Protein AF-A0A8X6TYV1-F1 (afdb_monomer)

Foldseek 3Di:
DDDPPPPVVVVVVVVVVVPPDPDDDDDDDDDDADCVPCQDWAFPVRHDDDPVCVVVVRTDDHPVVVVVVVVVVVVVCVVDPDDDDDDDDDFDFDDDVVFQTEGEDEQADDDDPCPDDDDDDRDDPLVRCQVVLCCCCPVVVGQEYEYEYEPDDVVLVVNVVRRVSYDYYHYHNHPDDDDD

Radius of gyration: 23.26 Å; Cα contacts (8 Å, |Δi|>4): 203; chains: 1; bounding box: 60×49×77 Å

Solvent-accessible surface area (backbone atoms only — not comparable to full-atom values): 11472 Å² total; per-residue (Å²): 140,80,84,81,77,58,68,68,58,59,52,50,50,53,56,58,58,73,64,68,77,83,78,83,76,86,82,82,87,74,86,88,60,82,62,84,84,46,56,54,50,20,29,96,83,72,43,81,51,46,72,73,38,52,78,67,68,48,50,43,77,17,47,67,56,52,50,51,52,50,51,53,52,50,54,59,43,72,76,44,91,85,77,92,74,83,86,76,92,67,94,58,83,45,83,44,95,87,53,64,36,47,50,74,48,72,53,70,34,76,79,93,74,87,67,88,87,77,95,80,81,70,56,61,41,55,63,47,44,42,55,51,40,49,46,40,39,68,78,70,53,37,85,46,29,32,39,45,43,61,66,15,62,72,53,43,49,49,38,62,71,75,24,84,65,48,77,43,75,45,63,27,75,61,79,77,86,83,87,132

Mean predicted aligned error: 13.39 Å

pLDDT: mean 70.74, std 19.82, range [27.23, 96.5]

InterPro domains:
  IPR006146 5'-Nucleotidase, conserved site [PS00785] (27-39)
  IPR006179 5'-Nucleotidase/apyrase [PR01607] (25-43)
  IPR006179 5'-Nucleotidase/apyrase [PR01607] (159-180)
  IPR006179 5'-Nucleotidase/apyrase [PTHR11575] (114-180)
  IPR029052 Metallo-dependent phosphatase-like [G3DSA:3.60.21.10] (107-180)
  IPR029052 Metallo-dependent phosphatase-like [SSF56300] (25-68)
  IPR029052 Metallo-dependent phosphatase-like [SSF56300] (109-180)

Organism: Nephila pilipes (NCBI:txid299642)

Nearest PDB structures (foldseek):
  4naf-assembly1_A  TM=4.902E-01  e=2.067E-01  Geobacillus kaustophilus HTA426
  6b4c-assembly5_E  TM=6.369E-01  e=6.673E-01  Trichoderma virens Gv29-8
  3vk5-assembly1_A  TM=4.460E-01  e=1.593E-01  Streptomyces viridosporus ATCC 14672
  3j9k-assembly1_A  TM=3.674E-01  e=7.293E-02  Drosophila melanogaster
  8y6q-assembly1_K  TM=3.842E-01  e=2.795E+00  Drosophila melanogaster

Secondary structure (DSSP, 8-state):
------HHHHHHHHHHHTTS---------------TT--S-B-TTSPBP-HHHHHTT--B--HHHHHHHHHHHHHHHHTSSS-----SS------BTTB----EE----------SS---PPPPHHHHHHHHHHHIIIII--S--EEE--S-HHHHHHHHHH-TT-SEEE--SS------

Sequence (180 aa):
MGAIFNSGIVLFIILTIGVILTNSFNLTLLHTNDVHSHFIEFNAHGGRCVDKLKEQKQCFGGFARQVSKYLSFVIDIFIFEDVRIVIPIRLLRWELPPIKYIEALKCTGSMVWKRGEGDLEFEDEVECIKREARRLATEEGLTKIMAVGHSGYAVDQSIAEEVPEIDIVVGGHTNTFLYT

Structure (mmCIF, N/CA/C/O backbone):
data_AF-A0A8X6TYV1-F1
#
_entry.id   AF-A0A8X6TYV1-F1
#
loop_
_atom_site.group_PDB
_atom_site.id
_atom_site.type_symbol
_atom_site.label_atom_id
_atom_site.label_alt_id
_atom_site.label_comp_id
_atom_site.label_asym_id
_atom_site.label_entity_id
_atom_site.label_seq_id
_atom_site.pdbx_PDB_ins_code
_atom_site.Cartn_x
_atom_site.Cartn_y
_atom_site.Cartn_z
_atom_site.occupancy
_atom_site.B_iso_or_equiv
_atom_site.auth_seq_id
_atom_site.auth_comp_id
_atom_site.auth_asym_id
_atom_site.auth_atom_id
_atom_site.pdbx_PDB_model_num
ATOM 1 N N . MET A 1 1 ? -39.893 22.113 46.693 1.00 41.88 1 MET A N 1
ATOM 2 C CA . MET A 1 1 ? -39.306 22.578 45.417 1.00 41.88 1 MET A CA 1
ATOM 3 C C . MET A 1 1 ? -38.632 21.389 44.752 1.00 41.88 1 MET A C 1
ATOM 5 O O . MET A 1 1 ? -37.502 21.079 45.092 1.00 41.88 1 MET A O 1
ATOM 9 N N . GLY A 1 2 ? -39.362 20.650 43.912 1.00 42.03 2 GLY A N 1
ATOM 10 C CA . GLY A 1 2 ? -38.817 19.523 43.149 1.00 42.03 2 GLY A CA 1
ATOM 11 C C . GLY A 1 2 ? -38.464 19.994 41.744 1.00 42.03 2 GLY A C 1
ATOM 12 O O . GLY A 1 2 ? -39.332 20.516 41.048 1.00 42.03 2 GLY A O 1
ATOM 13 N N . ALA A 1 3 ? -37.197 19.869 41.354 1.00 49.16 3 ALA A N 1
ATOM 14 C CA . ALA A 1 3 ? -36.755 20.165 40.000 1.00 49.16 3 ALA A CA 1
ATOM 15 C C . ALA A 1 3 ? -37.312 19.097 39.048 1.00 49.16 3 ALA A C 1
ATOM 17 O O . ALA A 1 3 ? -36.995 17.915 39.173 1.00 49.16 3 ALA A O 1
ATOM 18 N N . ILE A 1 4 ? -38.161 19.513 38.110 1.00 53.44 4 ILE A N 1
ATOM 19 C CA . ILE A 1 4 ? -38.631 18.672 37.010 1.00 53.44 4 ILE A CA 1
ATOM 20 C C . ILE A 1 4 ? -37.452 18.536 36.040 1.00 53.44 4 ILE A C 1
ATOM 22 O O . ILE A 1 4 ? -37.219 19.407 35.203 1.00 53.44 4 ILE A O 1
ATOM 26 N N . PHE A 1 5 ? -36.659 17.476 36.194 1.00 52.12 5 PHE A N 1
ATOM 27 C CA . PHE A 1 5 ? -35.628 17.112 35.223 1.00 52.12 5 PHE A CA 1
ATOM 28 C C . PHE A 1 5 ? -36.326 16.600 33.961 1.00 52.12 5 PHE A C 1
ATOM 30 O O . PHE A 1 5 ? -36.835 15.482 33.918 1.00 52.12 5 PHE A O 1
ATOM 37 N N . ASN A 1 6 ? -36.415 17.461 32.950 1.00 54.62 6 ASN A N 1
ATOM 38 C CA . ASN A 1 6 ? -37.072 17.151 31.690 1.00 54.62 6 ASN A CA 1
ATOM 39 C C . ASN A 1 6 ? -36.189 16.164 30.905 1.00 54.62 6 ASN A C 1
ATOM 41 O O . ASN A 1 6 ? -35.125 16.533 30.405 1.00 54.62 6 ASN A O 1
ATOM 45 N N . SER A 1 7 ? -36.609 14.901 30.834 1.00 59.75 7 SER A N 1
ATOM 46 C CA . SER A 1 7 ? -35.873 13.780 30.226 1.00 59.75 7 SER A CA 1
ATOM 47 C C . SER A 1 7 ? -35.454 14.034 28.771 1.00 59.75 7 SER A C 1
ATOM 49 O O . SER A 1 7 ? -34.429 13.518 28.329 1.00 59.75 7 SER A O 1
ATOM 51 N N . GLY A 1 8 ? -36.175 14.900 28.052 1.00 58.69 8 GLY A N 1
ATOM 52 C CA . GLY A 1 8 ? -35.811 15.336 26.701 1.00 58.69 8 GLY A CA 1
ATOM 53 C C . GLY A 1 8 ? -34.552 16.211 26.631 1.00 58.69 8 GLY A C 1
ATOM 54 O O . GLY A 1 8 ? -33.812 16.120 25.658 1.00 58.69 8 GLY A O 1
ATOM 55 N N . ILE A 1 9 ? -34.256 17.010 27.663 1.00 60.56 9 ILE A N 1
ATOM 56 C CA . ILE A 1 9 ? -33.074 17.893 27.688 1.00 60.56 9 ILE A CA 1
ATOM 57 C C . ILE A 1 9 ? -31.800 17.072 27.917 1.00 60.56 9 ILE A C 1
ATOM 59 O O . ILE A 1 9 ? -30.782 17.319 27.278 1.00 60.56 9 ILE A O 1
ATOM 63 N N . VAL A 1 10 ? -31.871 16.049 28.774 1.00 60.59 10 VAL A N 1
ATOM 64 C CA . VAL A 1 10 ? -30.747 15.133 29.028 1.00 60.59 10 VAL A CA 1
ATOM 65 C C . VAL A 1 10 ? -30.405 14.334 27.767 1.00 60.59 10 VAL A C 1
ATOM 67 O O . VAL A 1 10 ? -29.235 14.232 27.412 1.00 60.59 10 VAL A O 1
ATOM 70 N N . LEU A 1 11 ? -31.413 13.840 27.040 1.00 58.84 11 LEU A N 1
ATOM 71 C CA . LEU A 1 11 ? -31.207 13.104 25.789 1.00 58.84 11 LEU A CA 1
ATOM 72 C C . LEU A 1 11 ? -30.616 13.991 24.679 1.00 58.84 11 LEU A C 1
ATOM 74 O O . LEU A 1 11 ? -29.741 13.546 23.941 1.00 58.84 11 LEU A O 1
ATOM 78 N N . PHE A 1 12 ? -31.043 15.256 24.596 1.00 58.00 12 PHE A N 1
ATOM 79 C CA . PHE A 1 12 ? -30.520 16.217 23.621 1.00 58.00 12 PHE A CA 1
ATOM 80 C C . PHE A 1 12 ? -29.061 16.599 23.910 1.00 58.00 12 PHE A C 1
ATOM 82 O O . PHE A 1 12 ? -28.269 16.711 22.982 1.00 58.00 12 PHE A O 1
ATOM 89 N N . ILE A 1 13 ? -28.688 16.736 25.188 1.00 58.69 13 ILE A N 1
ATOM 90 C CA . ILE A 1 13 ? -27.302 16.994 25.611 1.00 58.69 13 ILE A CA 1
ATOM 91 C C . ILE A 1 13 ? -26.400 15.775 25.348 1.00 58.69 13 ILE A C 1
ATOM 93 O O . ILE A 1 13 ? -25.265 15.940 24.915 1.00 58.69 13 ILE A O 1
ATOM 97 N N . ILE A 1 14 ? -26.894 14.547 25.543 1.00 58.84 14 ILE A N 1
ATOM 98 C CA . ILE A 1 14 ? -26.140 13.323 25.212 1.00 58.84 14 ILE A CA 1
ATOM 99 C C . ILE A 1 14 ? -25.909 13.216 23.696 1.00 58.84 14 ILE A C 1
ATOM 101 O O . ILE A 1 14 ? -24.806 12.874 23.271 1.00 58.84 14 ILE A O 1
ATOM 105 N N . LEU A 1 15 ? -26.909 13.564 22.878 1.00 57.09 15 LEU A N 1
ATOM 106 C CA . LEU A 1 15 ? -26.769 13.582 21.419 1.00 57.09 15 LEU A CA 1
ATOM 107 C C . LEU A 1 15 ? -25.815 14.678 20.926 1.00 57.09 15 LEU A C 1
ATOM 109 O O . LEU A 1 15 ? -25.075 14.435 19.982 1.00 57.09 15 LEU A O 1
ATOM 113 N N . THR A 1 16 ? -25.792 15.862 21.545 1.00 55.69 16 THR A N 1
ATOM 114 C CA . THR A 1 16 ? -24.885 16.946 21.129 1.00 55.69 16 THR A CA 1
ATOM 115 C C . THR A 1 16 ? -23.453 16.760 21.633 1.00 55.69 16 THR A C 1
ATOM 117 O O . THR A 1 16 ? -22.521 17.120 20.919 1.00 55.69 16 THR A O 1
ATOM 120 N N . ILE A 1 17 ? -23.246 16.139 22.802 1.00 56.22 17 ILE A N 1
ATOM 121 C CA . ILE A 1 17 ? -21.908 15.746 23.283 1.00 56.22 17 ILE A CA 1
ATOM 122 C C . ILE A 1 17 ? -21.348 14.582 22.448 1.00 56.22 17 ILE A C 1
ATOM 124 O O . ILE A 1 17 ? -20.159 14.579 22.141 1.00 56.22 17 ILE A O 1
ATOM 128 N N . GLY A 1 18 ? -22.192 13.642 22.002 1.00 50.44 18 GLY A N 1
ATOM 129 C CA . GLY A 1 18 ? -21.791 12.540 21.114 1.00 50.44 18 GLY A CA 1
ATOM 130 C C . GLY A 1 18 ? -21.381 12.962 19.694 1.00 50.44 18 GLY A C 1
ATOM 131 O O . GLY A 1 18 ? -20.847 12.144 18.952 1.00 50.44 18 GLY A O 1
ATOM 132 N N . VAL A 1 19 ? -21.610 14.226 19.317 1.00 49.69 19 VAL A N 1
ATOM 133 C CA . VAL A 1 19 ? -21.266 14.792 17.998 1.00 49.69 19 VAL A CA 1
ATOM 134 C C . VAL A 1 19 ? -19.882 15.466 17.989 1.00 49.69 19 VAL A C 1
ATOM 136 O O . VAL A 1 19 ? -19.383 15.835 16.927 1.00 49.69 19 VAL A O 1
ATOM 139 N N . ILE A 1 20 ? -19.201 15.603 19.132 1.00 54.81 20 ILE A N 1
ATOM 140 C CA . ILE A 1 20 ? -17.897 16.278 19.189 1.00 54.81 20 ILE A CA 1
ATOM 141 C C . ILE A 1 20 ? -16.748 15.253 19.127 1.00 54.81 20 ILE A C 1
ATOM 143 O O . ILE A 1 20 ? -16.608 14.424 20.021 1.00 54.81 20 ILE A O 1
ATOM 147 N N . LEU A 1 21 ? -15.903 15.412 18.091 1.00 54.38 21 LEU A N 1
ATOM 148 C CA . LEU A 1 21 ? -14.607 14.764 17.783 1.00 54.38 21 LEU A CA 1
ATOM 149 C C . LEU A 1 21 ? -14.605 13.606 16.762 1.00 54.38 21 LEU A C 1
ATOM 151 O O . LEU A 1 21 ? -13.814 12.672 16.884 1.00 54.38 21 LEU A O 1
ATOM 155 N N . THR A 1 22 ? -15.356 13.700 15.658 1.00 55.59 22 THR A N 1
ATOM 156 C CA . THR A 1 22 ? -14.844 13.096 14.411 1.00 55.59 22 THR A CA 1
ATOM 157 C C . THR A 1 22 ? -13.703 13.967 13.912 1.00 55.59 22 THR A C 1
ATOM 159 O O . THR A 1 22 ? -13.913 14.995 13.269 1.00 55.59 22 THR A O 1
ATOM 162 N N . ASN A 1 23 ? -12.483 13.592 14.257 1.00 62.78 23 ASN A N 1
ATOM 163 C CA . ASN A 1 23 ? -11.324 14.308 13.776 1.00 62.78 23 ASN A CA 1
ATOM 164 C C . ASN A 1 23 ? -10.988 13.855 12.362 1.00 62.78 23 ASN A C 1
ATOM 166 O O . ASN A 1 23 ? -10.400 12.795 12.148 1.00 62.78 23 ASN A O 1
ATOM 170 N N . SER A 1 24 ? -11.413 14.657 11.395 1.00 66.06 24 SER A N 1
ATOM 171 C CA . SER A 1 24 ? -11.008 14.501 10.008 1.00 66.06 24 SER A CA 1
ATOM 172 C C . SER A 1 24 ? -9.551 14.918 9.860 1.00 66.06 24 SER A C 1
ATOM 174 O O . SER A 1 24 ? -9.172 16.009 10.285 1.00 66.06 24 SER A O 1
ATOM 176 N N . PHE A 1 25 ? -8.756 14.079 9.214 1.00 69.81 25 PHE A N 1
ATOM 177 C CA . PHE A 1 25 ? -7.418 14.428 8.767 1.00 69.81 25 PHE A CA 1
ATOM 178 C C . PHE A 1 25 ? -7.297 14.108 7.283 1.00 69.81 25 PHE A C 1
ATOM 180 O O . PHE A 1 25 ? -7.941 13.182 6.788 1.00 69.81 25 PHE A O 1
ATOM 187 N N . ASN A 1 26 ? -6.467 14.872 6.583 1.00 73.19 26 ASN A N 1
ATOM 188 C CA . ASN A 1 26 ? -6.117 14.569 5.206 1.00 73.19 26 ASN A CA 1
ATOM 189 C C . ASN A 1 26 ? -4.844 13.730 5.215 1.00 73.19 26 ASN A C 1
ATOM 191 O O . ASN A 1 26 ? -3.798 14.178 5.679 1.00 73.19 26 ASN A O 1
ATOM 195 N N . LEU A 1 27 ? -4.940 12.506 4.704 1.00 75.00 27 LEU A N 1
ATOM 196 C CA . LEU A 1 27 ? -3.782 11.666 4.443 1.00 75.00 27 LEU A CA 1
ATOM 197 C C . LEU A 1 27 ? -3.476 11.718 2.957 1.00 75.00 27 LEU A C 1
ATOM 199 O O . LEU A 1 27 ? -4.330 11.370 2.145 1.00 75.00 27 LEU A O 1
ATOM 203 N N . THR A 1 28 ? -2.241 12.071 2.611 1.00 76.69 28 THR A N 1
ATOM 204 C CA . THR A 1 28 ? -1.756 11.830 1.255 1.00 76.69 28 THR A CA 1
ATOM 205 C C . THR A 1 28 ? -0.685 10.756 1.278 1.00 76.69 28 THR A C 1
ATOM 207 O O . THR A 1 28 ? 0.373 10.927 1.880 1.00 76.69 28 THR A O 1
ATOM 210 N N . LEU A 1 29 ? -0.986 9.629 0.636 1.00 76.62 29 LEU A N 1
ATOM 211 C CA . LEU A 1 29 ? -0.105 8.474 0.555 1.00 76.62 29 LEU A CA 1
ATOM 212 C C . LEU A 1 29 ? 0.596 8.448 -0.802 1.00 76.62 29 LEU A C 1
ATOM 214 O O . LEU A 1 29 ? -0.048 8.441 -1.850 1.00 76.62 29 LEU A O 1
ATOM 218 N N . LEU A 1 30 ? 1.924 8.373 -0.768 1.00 81.62 30 LEU A N 1
ATOM 219 C CA . LEU A 1 30 ? 2.758 8.170 -1.941 1.00 81.62 30 LEU A CA 1
ATOM 220 C C . LEU A 1 30 ? 3.567 6.889 -1.750 1.00 81.62 30 LEU A C 1
ATOM 222 O O . LEU A 1 30 ? 4.440 6.817 -0.88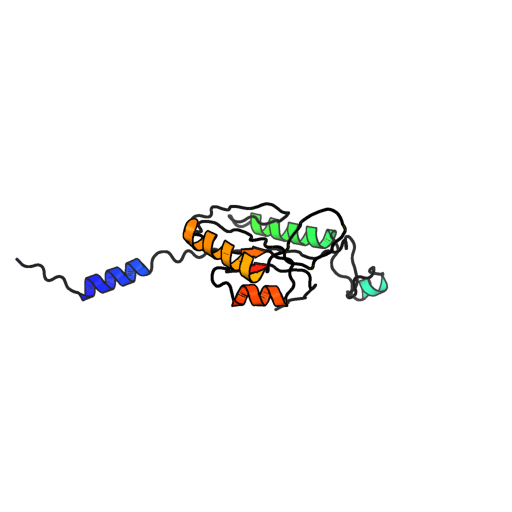7 1.00 81.62 30 LEU A O 1
ATOM 226 N N . HIS A 1 31 ? 3.263 5.881 -2.563 1.00 81.88 31 HIS A N 1
ATOM 227 C CA . HIS A 1 31 ? 3.879 4.559 -2.499 1.00 81.88 31 HIS A CA 1
ATOM 228 C C . HIS A 1 31 ? 4.490 4.178 -3.844 1.00 81.88 31 HIS A C 1
ATOM 230 O O . HIS A 1 31 ? 3.956 4.506 -4.904 1.00 81.88 31 HIS A O 1
ATOM 236 N N . THR A 1 32 ? 5.613 3.469 -3.790 1.00 82.75 32 THR A N 1
ATOM 237 C CA . THR A 1 32 ? 6.197 2.771 -4.933 1.00 82.75 32 THR A CA 1
ATOM 238 C C . THR A 1 32 ? 6.590 1.380 -4.497 1.00 82.75 32 THR A C 1
ATOM 240 O O . THR A 1 32 ? 7.042 1.158 -3.375 1.00 82.75 32 THR A O 1
ATOM 243 N N . ASN A 1 33 ? 6.418 0.440 -5.404 1.00 76.75 33 ASN A N 1
ATOM 244 C CA . ASN A 1 33 ? 6.636 -0.963 -5.157 1.00 76.75 33 ASN A CA 1
ATOM 245 C C . ASN A 1 33 ? 7.283 -1.584 -6.395 1.00 76.75 33 ASN A C 1
ATOM 247 O O . ASN A 1 33 ? 7.102 -1.081 -7.502 1.00 76.75 33 ASN A O 1
ATOM 251 N N . ASP A 1 34 ? 8.036 -2.666 -6.187 1.00 78.12 34 ASP A N 1
ATOM 252 C CA . ASP A 1 34 ? 8.521 -3.524 -7.265 1.00 78.12 34 ASP A CA 1
ATOM 253 C C . ASP A 1 34 ? 9.226 -2.770 -8.406 1.00 78.12 34 ASP A C 1
ATOM 255 O O . ASP A 1 34 ? 9.020 -3.029 -9.589 1.00 78.12 34 ASP A O 1
ATOM 259 N N . VAL A 1 35 ? 10.147 -1.861 -8.075 1.00 77.06 35 VAL A N 1
ATOM 260 C CA . VAL A 1 35 ? 10.917 -1.155 -9.116 1.00 77.06 35 VAL A CA 1
ATOM 261 C C . VAL A 1 35 ? 11.825 -2.114 -9.908 1.00 77.06 35 VAL A C 1
ATOM 263 O O . VAL A 1 35 ? 12.229 -1.777 -11.014 1.00 77.06 35 VAL A O 1
ATOM 266 N N . HIS A 1 36 ? 12.149 -3.303 -9.375 1.00 83.12 36 HIS A N 1
ATOM 267 C CA . HIS A 1 36 ? 12.896 -4.381 -10.063 1.00 83.12 36 HIS A CA 1
ATOM 268 C C . HIS A 1 36 ? 14.189 -3.884 -10.737 1.00 83.12 36 HIS A C 1
ATOM 270 O O . HIS A 1 36 ? 14.580 -4.326 -11.812 1.00 83.12 36 HIS A O 1
ATOM 276 N N . SER A 1 37 ? 14.878 -2.933 -10.099 1.00 83.31 37 SER A N 1
ATOM 277 C CA . SER A 1 37 ? 16.086 -2.280 -10.633 1.00 83.31 37 SER A CA 1
ATOM 278 C C . SER A 1 37 ? 15.887 -1.529 -11.960 1.00 83.31 37 SER A C 1
ATOM 280 O O . SER A 1 37 ? 16.853 -1.245 -12.672 1.00 83.31 37 SER A O 1
ATOM 282 N N . HIS A 1 38 ? 14.658 -1.145 -12.305 1.00 83.25 38 HIS A N 1
ATOM 283 C CA . HIS A 1 38 ? 14.366 -0.288 -13.452 1.00 83.25 38 HIS A CA 1
ATOM 284 C C . HIS A 1 38 ? 14.739 1.174 -13.158 1.00 83.25 38 HIS A C 1
ATOM 286 O O . HIS A 1 38 ? 13.896 2.051 -12.956 1.00 83.25 38 HIS A O 1
ATOM 292 N N . PHE A 1 39 ? 16.046 1.441 -13.141 1.00 86.06 39 PHE A N 1
ATOM 293 C CA . PHE A 1 39 ? 16.599 2.784 -12.955 1.00 86.06 39 PHE A CA 1
ATOM 294 C C . PHE A 1 39 ? 16.353 3.687 -14.167 1.00 86.06 39 PHE A C 1
ATOM 296 O O . PHE A 1 39 ? 16.146 4.891 -14.012 1.00 86.06 39 PHE A O 1
ATOM 303 N N . ILE A 1 40 ? 16.353 3.106 -15.366 1.00 89.69 40 ILE A N 1
ATOM 304 C CA . ILE A 1 40 ? 16.094 3.795 -16.633 1.00 89.69 40 ILE A CA 1
ATOM 305 C C . ILE A 1 40 ? 14.673 3.529 -17.125 1.00 89.69 40 ILE A C 1
ATOM 307 O O . ILE A 1 40 ? 13.951 2.693 -16.590 1.00 89.69 40 ILE A O 1
ATOM 311 N N . GLU A 1 41 ? 14.274 4.258 -18.159 1.00 90.56 41 GLU A N 1
ATOM 312 C CA . GLU A 1 41 ? 12.986 4.066 -18.806 1.00 90.56 41 GLU A CA 1
ATOM 313 C C . GLU A 1 41 ? 12.839 2.690 -19.472 1.00 90.56 41 GLU A C 1
ATOM 315 O O . GLU A 1 41 ? 13.763 2.183 -20.114 1.00 90.56 41 GLU A O 1
ATOM 320 N N . PHE A 1 42 ? 11.652 2.100 -19.332 1.00 91.19 42 PHE A N 1
ATOM 321 C CA . PHE A 1 42 ? 11.339 0.752 -19.807 1.00 91.19 42 PHE A CA 1
ATOM 322 C C . PHE A 1 42 ? 10.000 0.714 -20.549 1.00 91.19 42 PHE A C 1
ATOM 324 O O . PHE A 1 42 ? 9.179 1.621 -20.422 1.00 91.19 42 PHE A O 1
ATOM 331 N N . ASN A 1 43 ? 9.795 -0.311 -21.370 1.00 91.00 43 ASN A N 1
ATOM 332 C CA . ASN A 1 43 ? 8.546 -0.525 -22.104 1.00 91.00 43 ASN A CA 1
ATOM 333 C C . ASN A 1 43 ? 7.513 -1.296 -21.258 1.00 91.00 43 ASN A C 1
ATOM 335 O O . ASN A 1 43 ? 7.824 -1.755 -20.165 1.00 91.00 43 ASN A O 1
ATOM 339 N N . ALA A 1 44 ? 6.293 -1.493 -21.768 1.00 88.38 44 ALA A N 1
ATOM 340 C CA . ALA A 1 44 ? 5.212 -2.176 -21.037 1.00 88.38 44 ALA A CA 1
ATOM 341 C C . ALA A 1 44 ? 5.539 -3.614 -20.561 1.00 88.38 44 ALA A C 1
ATOM 343 O O . ALA A 1 44 ? 4.854 -4.135 -19.691 1.00 88.38 44 ALA A O 1
ATOM 344 N N . HIS A 1 45 ? 6.586 -4.242 -21.103 1.00 88.31 45 HIS A N 1
ATOM 345 C CA . HIS A 1 45 ? 7.019 -5.602 -20.767 1.00 88.31 45 HIS A CA 1
ATOM 346 C C . HIS A 1 45 ? 8.299 -5.625 -19.909 1.00 88.31 45 HIS A C 1
ATOM 348 O O . HIS A 1 45 ? 8.941 -6.664 -19.791 1.00 88.31 45 HIS A O 1
ATOM 354 N N . GLY A 1 46 ? 8.731 -4.478 -19.368 1.00 85.81 46 GLY A N 1
ATOM 355 C CA . GLY A 1 46 ? 9.962 -4.367 -18.573 1.00 85.81 46 GLY A CA 1
ATOM 356 C C . GLY A 1 46 ? 11.259 -4.377 -19.390 1.00 85.81 46 GLY A C 1
ATOM 357 O O . GLY A 1 46 ? 12.352 -4.343 -18.835 1.00 85.81 46 GLY A O 1
ATOM 358 N N . GLY A 1 47 ? 11.168 -4.387 -20.721 1.00 88.94 47 GLY A N 1
ATOM 359 C CA . GLY A 1 47 ? 12.334 -4.290 -21.593 1.00 88.94 47 GLY A CA 1
ATOM 360 C C . GLY A 1 47 ? 12.886 -2.867 -21.672 1.00 88.94 47 GLY A C 1
ATOM 361 O O . GLY A 1 47 ? 12.194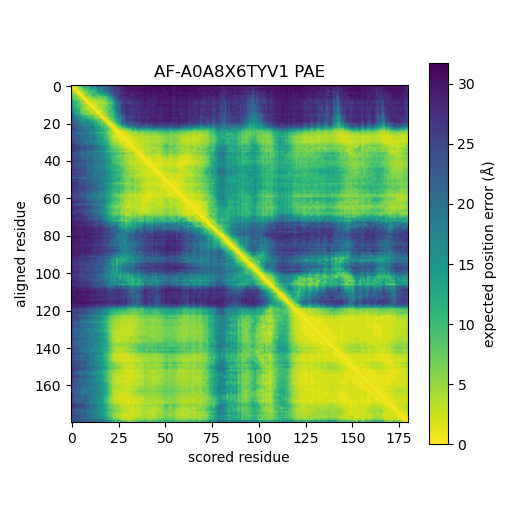 -1.889 -21.385 1.00 88.94 47 GLY A O 1
ATOM 362 N N . ARG A 1 48 ? 14.133 -2.737 -22.139 1.00 90.00 48 ARG A N 1
ATOM 363 C CA . ARG A 1 48 ? 14.765 -1.433 -22.386 1.00 90.00 48 ARG A CA 1
ATOM 364 C C . ARG A 1 48 ? 13.909 -0.588 -23.339 1.00 90.00 48 ARG A C 1
ATOM 366 O O . ARG A 1 48 ? 13.482 -1.066 -24.390 1.00 90.00 48 ARG A O 1
ATOM 373 N N . CYS A 1 49 ? 13.698 0.678 -22.994 1.00 91.75 49 CYS A N 1
ATOM 374 C CA . CYS A 1 49 ? 13.120 1.655 -23.910 1.00 91.75 49 CYS A CA 1
ATOM 375 C C . CYS A 1 49 ? 14.103 1.995 -25.046 1.00 91.75 49 CYS A C 1
ATOM 377 O O . CYS A 1 49 ? 15.285 2.238 -24.802 1.00 91.75 49 CYS A O 1
ATOM 379 N N . VAL A 1 50 ? 13.604 2.031 -26.282 1.00 93.00 50 VAL A N 1
ATOM 380 C CA . VAL A 1 50 ? 14.351 2.424 -27.491 1.00 93.00 50 VAL A CA 1
ATOM 381 C C . VAL A 1 50 ? 13.703 3.654 -28.126 1.00 93.00 50 VAL A C 1
ATOM 383 O O . VAL A 1 50 ? 12.519 3.901 -27.899 1.00 93.00 50 VAL A O 1
ATOM 386 N N . ASP A 1 51 ? 14.439 4.393 -28.959 1.00 94.19 51 ASP A N 1
ATOM 387 C CA . ASP A 1 51 ? 13.996 5.686 -29.515 1.00 94.19 51 ASP A CA 1
ATOM 388 C C . ASP A 1 51 ? 12.630 5.616 -30.210 1.00 94.19 51 ASP A C 1
ATOM 390 O O . ASP A 1 51 ? 11.760 6.447 -29.962 1.00 94.19 51 ASP A O 1
ATOM 394 N N . LYS A 1 52 ? 12.374 4.546 -30.969 1.00 94.19 52 LYS A N 1
ATOM 395 C CA . LYS A 1 52 ? 11.067 4.310 -31.602 1.00 94.19 52 LYS A CA 1
ATOM 396 C C . LYS A 1 52 ? 9.914 4.260 -30.589 1.00 94.19 52 LYS A C 1
ATOM 398 O O . LYS A 1 52 ? 8.846 4.808 -30.834 1.00 94.19 52 LYS A O 1
ATOM 403 N N . LEU A 1 53 ? 10.117 3.602 -29.445 1.00 91.56 53 LEU A N 1
ATOM 404 C CA . LEU A 1 53 ? 9.106 3.526 -28.383 1.00 91.56 53 LEU A CA 1
ATOM 405 C C . LEU A 1 53 ? 8.959 4.868 -27.662 1.00 91.56 53 LEU A C 1
ATOM 407 O O . LEU A 1 53 ? 7.865 5.215 -27.217 1.00 91.56 53 LEU A O 1
ATOM 411 N N . LYS A 1 54 ? 10.044 5.640 -27.578 1.00 90.12 54 LYS A N 1
ATOM 412 C CA . LYS A 1 54 ? 10.046 6.983 -27.001 1.00 90.12 54 LYS A CA 1
ATOM 413 C C . LYS A 1 54 ? 9.204 7.949 -27.829 1.00 90.12 54 LYS A C 1
ATOM 415 O O . LYS A 1 54 ? 8.355 8.640 -27.271 1.00 90.12 54 LYS A O 1
ATOM 420 N N . GLU A 1 55 ? 9.363 7.928 -29.151 1.00 93.94 55 GLU A N 1
ATOM 421 C CA . GLU A 1 55 ? 8.530 8.689 -30.094 1.00 93.94 55 GLU A CA 1
ATOM 422 C C . GLU A 1 55 ? 7.049 8.298 -29.994 1.00 93.94 55 GLU A C 1
ATOM 424 O O . GLU A 1 55 ? 6.163 9.149 -30.063 1.00 93.94 55 GLU A O 1
ATOM 429 N N . GLN A 1 56 ? 6.776 7.016 -29.747 1.00 94.62 56 GLN A N 1
ATOM 430 C CA . GLN A 1 56 ? 5.425 6.476 -29.582 1.00 94.62 56 GLN A CA 1
ATOM 431 C C . GLN A 1 56 ? 4.841 6.669 -28.172 1.00 94.62 56 GLN A C 1
ATOM 433 O O . GLN A 1 56 ? 3.722 6.230 -27.918 1.00 94.62 56 GLN A O 1
ATOM 438 N N . LYS A 1 57 ? 5.564 7.324 -27.250 1.00 92.00 57 LYS A N 1
ATOM 439 C CA . LYS A 1 57 ? 5.171 7.499 -25.837 1.00 92.00 57 LYS A CA 1
ATOM 440 C C . LYS A 1 57 ? 4.894 6.174 -25.106 1.00 92.00 57 LYS A C 1
ATOM 442 O O . LYS A 1 57 ? 4.056 6.113 -24.213 1.00 92.00 57 LYS A O 1
ATOM 447 N N . GLN A 1 58 ? 5.622 5.120 -25.464 1.00 93.50 58 GLN A N 1
ATOM 448 C CA . GLN A 1 58 ? 5.506 3.773 -24.890 1.00 93.50 58 GLN A CA 1
ATOM 449 C C . GLN A 1 58 ? 6.633 3.442 -23.899 1.00 93.50 58 GLN A C 1
ATOM 451 O O . GLN A 1 58 ? 6.916 2.272 -23.635 1.00 93.50 58 GLN A O 1
ATOM 456 N N . CYS A 1 59 ? 7.295 4.469 -23.369 1.00 92.19 59 CYS A N 1
ATOM 457 C CA . CYS A 1 59 ? 8.331 4.331 -22.356 1.00 92.19 59 CYS A CA 1
ATOM 458 C C . CYS A 1 59 ? 7.863 4.910 -21.025 1.00 92.19 59 CYS A C 1
ATOM 460 O O . CYS A 1 59 ? 7.408 6.051 -20.948 1.00 92.19 59 CYS A O 1
ATOM 462 N N . PHE A 1 60 ? 8.013 4.117 -19.972 1.00 90.88 60 PHE A N 1
ATOM 463 C CA . PHE A 1 60 ? 7.441 4.347 -18.654 1.00 90.88 60 PHE A CA 1
ATOM 464 C C . PHE A 1 60 ? 8.521 4.287 -17.570 1.00 90.88 60 PHE A C 1
ATOM 466 O O . PHE A 1 60 ? 9.669 3.902 -17.815 1.00 90.88 60 PHE A O 1
ATO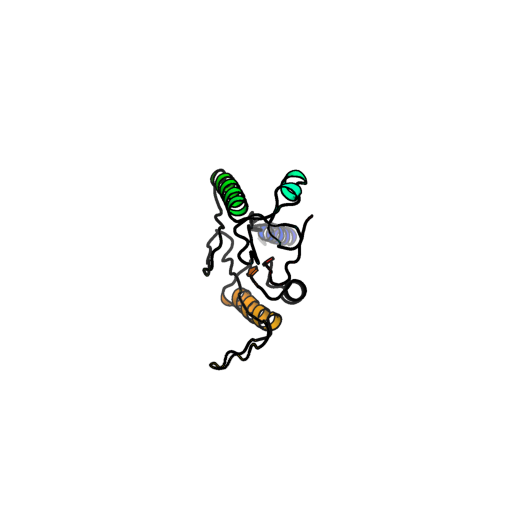M 473 N N . GLY A 1 61 ? 8.172 4.735 -16.363 1.00 88.88 61 GLY A N 1
ATOM 474 C CA . GLY A 1 61 ? 8.996 4.564 -15.161 1.00 88.88 61 GLY A CA 1
ATOM 475 C C . GLY A 1 61 ? 10.373 5.229 -15.224 1.00 88.88 61 GLY A C 1
ATOM 476 O O . GLY A 1 61 ? 10.504 6.302 -15.796 1.00 88.88 61 GLY A O 1
ATOM 477 N N . GLY A 1 62 ? 11.399 4.622 -14.634 1.00 88.00 62 GLY A N 1
ATOM 478 C CA . GLY A 1 62 ? 12.730 5.216 -14.495 1.00 88.00 62 GLY A CA 1
ATOM 479 C C . GLY A 1 62 ? 12.859 6.107 -13.256 1.00 88.00 62 GLY A C 1
ATOM 480 O O . GLY A 1 62 ? 11.995 6.936 -12.958 1.00 88.00 62 GLY A O 1
ATOM 481 N N . PHE A 1 63 ? 13.969 5.941 -12.541 1.00 85.62 63 PHE A N 1
ATOM 482 C CA . PHE A 1 63 ? 14.217 6.553 -11.237 1.00 85.62 63 PHE A CA 1
ATOM 483 C C . PHE A 1 63 ? 14.169 8.082 -11.291 1.00 85.62 63 PHE A C 1
ATOM 485 O O . PHE A 1 63 ? 13.557 8.707 -10.432 1.00 85.62 63 PHE A O 1
ATOM 492 N N . ALA A 1 64 ? 14.719 8.694 -12.346 1.00 85.38 64 ALA A N 1
ATOM 493 C CA . ALA A 1 64 ? 14.680 10.146 -12.519 1.00 85.38 64 ALA A CA 1
ATOM 494 C C . ALA A 1 64 ? 13.242 10.694 -12.535 1.00 85.38 64 ALA A C 1
ATOM 496 O O . ALA A 1 64 ? 12.957 11.676 -11.858 1.00 85.38 64 ALA A O 1
ATOM 497 N N . ARG A 1 65 ? 12.311 10.032 -13.242 1.00 86.50 65 ARG A N 1
ATOM 498 C CA . ARG A 1 65 ? 10.902 10.459 -13.295 1.00 86.50 65 ARG A CA 1
ATOM 499 C C . ARG A 1 65 ? 10.183 10.242 -11.970 1.00 86.50 65 ARG A C 1
ATOM 501 O O . ARG A 1 65 ? 9.401 11.103 -11.575 1.00 86.50 65 ARG A O 1
ATOM 508 N N . GLN A 1 66 ? 10.471 9.134 -11.284 1.00 82.62 66 GLN A N 1
ATOM 509 C CA . GLN A 1 66 ? 9.941 8.880 -9.942 1.00 82.62 66 GLN A CA 1
ATOM 510 C C . GLN A 1 66 ? 10.371 9.993 -8.984 1.00 82.62 66 GLN A C 1
ATOM 512 O O . GLN A 1 66 ? 9.520 10.648 -8.393 1.00 82.62 66 GLN A O 1
ATOM 517 N N . VAL A 1 67 ? 11.671 10.299 -8.926 1.00 81.56 67 VAL A N 1
ATOM 518 C CA . VAL A 1 67 ? 12.214 11.367 -8.075 1.00 81.56 67 VAL A 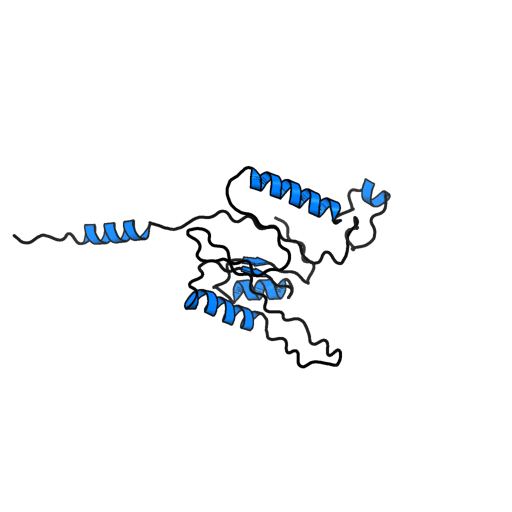CA 1
ATOM 519 C C . VAL A 1 67 ? 11.666 12.737 -8.458 1.00 81.56 67 VAL A C 1
ATOM 521 O O . VAL A 1 67 ? 11.301 13.495 -7.568 1.00 81.56 67 VAL A O 1
ATOM 524 N N . SER A 1 68 ? 11.540 13.073 -9.745 1.00 81.81 68 SER A N 1
ATOM 525 C CA . SER A 1 68 ? 10.921 14.343 -10.154 1.00 81.81 68 SER A CA 1
ATOM 526 C C . SER A 1 68 ? 9.461 14.447 -9.704 1.00 81.81 68 SER A C 1
ATOM 528 O O . SER A 1 68 ? 9.018 15.517 -9.278 1.00 81.81 68 SER A O 1
ATOM 530 N N . LYS A 1 69 ? 8.704 13.344 -9.761 1.00 79.75 69 LYS A N 1
ATOM 531 C CA . LYS A 1 69 ? 7.320 13.320 -9.281 1.00 79.75 69 LYS A CA 1
ATOM 532 C C . LYS A 1 69 ? 7.248 13.413 -7.757 1.00 79.75 69 LYS A C 1
ATOM 534 O O . LYS A 1 69 ? 6.427 14.165 -7.251 1.00 79.75 69 LYS A O 1
ATOM 539 N N . TYR A 1 70 ? 8.137 12.729 -7.038 1.00 76.00 70 TYR A N 1
ATOM 540 C CA . TYR A 1 70 ? 8.259 12.862 -5.585 1.00 76.00 70 TYR A CA 1
ATOM 541 C C . TYR A 1 70 ? 8.634 14.277 -5.182 1.00 76.00 70 TYR A C 1
ATOM 543 O O . TYR A 1 70 ? 8.023 14.824 -4.281 1.00 76.00 70 TYR A O 1
ATOM 551 N N . LEU A 1 71 ? 9.599 14.893 -5.861 1.00 65.25 71 LEU A N 1
ATOM 552 C CA . LEU A 1 71 ? 10.067 16.228 -5.518 1.00 65.25 71 LEU A CA 1
ATOM 553 C C . LEU A 1 71 ? 8.997 17.288 -5.788 1.00 65.25 71 LEU A C 1
ATOM 555 O O . LEU A 1 71 ? 8.791 18.145 -4.941 1.00 65.25 71 LEU A O 1
ATOM 559 N N . SER A 1 72 ? 8.286 17.211 -6.919 1.00 58.09 72 SER A N 1
ATOM 560 C CA . SER A 1 72 ? 7.141 18.105 -7.180 1.00 58.09 72 SER A CA 1
ATOM 561 C C . SER A 1 72 ? 6.048 17.940 -6.128 1.00 58.09 72 SER A C 1
ATOM 563 O O . SER A 1 72 ? 5.597 18.925 -5.561 1.00 58.09 72 SER A O 1
ATOM 565 N N . PHE A 1 73 ? 5.714 16.699 -5.785 1.00 55.78 73 PHE A N 1
ATOM 566 C CA . PHE A 1 73 ? 4.725 16.399 -4.760 1.00 55.78 73 PHE A CA 1
ATOM 567 C C . PHE A 1 73 ? 5.158 16.852 -3.350 1.00 55.78 73 PHE A C 1
ATOM 569 O O . PHE A 1 73 ? 4.360 17.390 -2.592 1.00 55.78 73 PHE A O 1
ATOM 576 N N . VAL A 1 74 ? 6.438 16.698 -3.004 1.00 54.19 74 VAL A N 1
ATOM 577 C CA . VAL A 1 74 ? 7.011 17.192 -1.743 1.00 54.19 74 VAL A CA 1
ATOM 578 C C . VAL A 1 74 ? 6.988 18.721 -1.703 1.00 54.19 74 VAL A C 1
ATOM 580 O O . VAL A 1 74 ? 6.651 19.280 -0.666 1.00 54.19 74 VAL A O 1
ATOM 583 N N . ILE A 1 75 ? 7.302 19.405 -2.808 1.00 34.44 75 ILE A N 1
ATOM 584 C CA . ILE A 1 75 ? 7.206 20.870 -2.904 1.00 34.44 75 ILE A CA 1
ATOM 585 C C . ILE A 1 75 ? 5.754 21.333 -2.708 1.00 34.44 75 ILE A C 1
ATOM 587 O O . ILE A 1 75 ? 5.540 22.278 -1.955 1.00 34.44 75 ILE A O 1
ATOM 591 N N . ASP A 1 76 ? 4.775 20.644 -3.304 1.00 33.16 76 ASP A N 1
ATOM 592 C CA . ASP A 1 76 ? 3.348 20.946 -3.113 1.00 33.16 76 ASP A CA 1
ATOM 593 C C . ASP A 1 76 ? 2.915 20.751 -1.645 1.00 33.16 76 ASP A C 1
ATOM 595 O O . ASP A 1 76 ? 2.191 21.584 -1.100 1.00 33.16 76 ASP A O 1
ATOM 599 N N . ILE A 1 77 ? 3.422 19.709 -0.969 1.00 30.72 77 ILE A N 1
ATOM 600 C CA . ILE A 1 77 ? 3.215 19.488 0.473 1.00 30.72 77 ILE A CA 1
ATOM 601 C C . ILE A 1 77 ? 3.851 20.601 1.314 1.00 30.72 77 ILE A C 1
ATOM 603 O O . ILE A 1 77 ? 3.269 21.001 2.307 1.00 30.72 77 ILE A O 1
ATOM 607 N N . PHE A 1 78 ? 5.016 21.145 0.953 1.00 27.23 78 PHE A N 1
ATOM 608 C CA . PHE A 1 78 ? 5.636 22.235 1.726 1.00 27.23 78 PHE A CA 1
ATOM 609 C C . PHE A 1 78 ? 4.873 23.572 1.643 1.00 27.23 78 PHE A C 1
ATOM 611 O O . PHE A 1 78 ? 5.168 24.475 2.425 1.00 27.23 78 PHE A O 1
ATOM 618 N N . ILE A 1 79 ? 3.909 23.712 0.725 1.00 29.61 79 ILE A N 1
ATOM 619 C CA . ILE A 1 79 ? 3.072 24.917 0.580 1.00 29.61 79 ILE A CA 1
ATOM 620 C C . ILE A 1 79 ? 1.828 24.872 1.494 1.00 29.61 79 ILE A C 1
ATOM 622 O O . ILE A 1 79 ? 1.216 25.910 1.743 1.00 29.61 79 ILE A O 1
ATOM 626 N N . PHE A 1 80 ? 1.496 23.716 2.071 1.00 33.06 80 PHE A N 1
ATOM 627 C CA . PHE A 1 80 ? 0.438 23.561 3.069 1.00 33.06 80 PHE A CA 1
ATOM 628 C C . PHE A 1 80 ? 1.049 22.972 4.344 1.00 33.06 80 PHE A C 1
ATOM 630 O O . PHE A 1 80 ? 1.644 21.903 4.303 1.00 33.06 80 PHE A O 1
ATOM 637 N N . GLU A 1 81 ? 0.959 23.664 5.481 1.00 36.03 81 GLU A N 1
ATOM 638 C CA . GLU A 1 81 ? 1.430 23.081 6.742 1.00 36.03 81 GLU A CA 1
ATOM 639 C C . GLU A 1 81 ? 0.769 21.709 6.999 1.00 36.03 81 GLU A C 1
ATOM 641 O O . GLU A 1 81 ? -0.430 21.531 6.792 1.00 36.03 81 GLU A O 1
ATOM 646 N N . ASP A 1 82 ? 1.609 20.773 7.454 1.00 40.03 82 ASP A N 1
ATOM 647 C CA . ASP A 1 82 ? 1.340 19.410 7.926 1.00 40.03 82 ASP A CA 1
ATOM 648 C C . ASP A 1 82 ? 1.084 18.277 6.904 1.00 40.03 82 ASP A C 1
ATOM 650 O O . ASP A 1 82 ? -0.023 18.034 6.433 1.00 40.03 82 ASP A O 1
ATOM 654 N N . VAL A 1 83 ? 2.157 17.496 6.672 1.00 37.00 83 VAL A N 1
ATOM 655 C CA . VAL A 1 83 ? 2.292 16.013 6.751 1.00 37.00 83 VAL A CA 1
ATOM 656 C C . VAL A 1 83 ? 3.370 15.552 5.754 1.00 37.00 83 VAL A C 1
ATOM 658 O O . VAL A 1 83 ? 3.220 15.668 4.542 1.00 37.00 83 VAL A O 1
ATOM 661 N N . ARG A 1 84 ? 4.485 14.996 6.256 1.00 38.81 84 ARG A N 1
ATOM 662 C CA . ARG A 1 84 ? 5.599 14.487 5.429 1.00 38.81 84 ARG A CA 1
ATOM 663 C C . ARG A 1 84 ? 5.545 12.962 5.307 1.00 38.81 84 ARG A C 1
ATOM 665 O O . ARG A 1 84 ? 5.695 12.285 6.318 1.00 38.81 84 ARG A O 1
ATOM 672 N N . ILE A 1 85 ? 5.457 12.422 4.084 1.00 41.22 85 ILE A N 1
ATOM 673 C CA . ILE A 1 85 ? 5.709 10.993 3.806 1.00 41.22 85 ILE A CA 1
ATOM 674 C C . ILE A 1 85 ? 6.611 10.837 2.569 1.00 41.22 85 ILE A C 1
ATOM 676 O O . ILE A 1 85 ? 6.194 11.069 1.438 1.00 41.22 85 ILE A O 1
ATOM 680 N N . VAL A 1 86 ? 7.850 10.391 2.800 1.00 34.72 86 VAL A N 1
ATOM 681 C CA . VAL A 1 86 ? 8.719 9.723 1.815 1.00 34.72 86 VAL A CA 1
ATOM 682 C C . VAL A 1 86 ? 9.274 8.490 2.526 1.00 34.72 86 VAL A C 1
ATOM 684 O O . VAL A 1 86 ? 10.023 8.629 3.492 1.00 34.72 86 VAL A O 1
ATOM 687 N N . ILE A 1 87 ? 8.864 7.292 2.106 1.00 34.03 87 ILE A N 1
ATOM 688 C CA . ILE A 1 87 ? 9.221 6.037 2.784 1.00 34.03 87 ILE A CA 1
ATOM 689 C C . ILE A 1 87 ? 10.517 5.473 2.188 1.00 34.03 87 ILE A C 1
ATOM 691 O O . ILE A 1 87 ? 10.549 5.082 1.022 1.00 34.03 87 ILE A O 1
ATOM 695 N N . PRO A 1 88 ? 11.568 5.346 3.011 1.00 31.59 88 PRO A N 1
ATOM 696 C CA . PRO A 1 88 ? 12.342 4.114 3.029 1.00 31.59 88 PRO A CA 1
ATOM 697 C C . PRO A 1 88 ? 12.401 3.553 4.459 1.00 31.59 88 PRO A C 1
ATOM 699 O O . PRO A 1 88 ? 12.986 4.153 5.353 1.00 31.59 88 PRO A O 1
ATOM 702 N N . ILE A 1 89 ? 11.768 2.389 4.643 1.00 35.28 89 ILE A N 1
ATOM 703 C CA . ILE A 1 89 ? 12.011 1.371 5.683 1.00 35.28 89 ILE A CA 1
ATOM 704 C C . ILE A 1 89 ? 12.420 1.942 7.055 1.00 35.28 89 ILE A C 1
ATOM 706 O O . ILE A 1 89 ? 13.580 1.891 7.461 1.00 35.28 89 ILE A O 1
ATOM 710 N N . ARG A 1 90 ? 11.439 2.440 7.809 1.00 35.00 90 ARG A N 1
ATOM 711 C CA . ARG A 1 90 ? 11.548 2.611 9.261 1.00 35.00 90 ARG A CA 1
ATOM 712 C C . ARG A 1 90 ? 10.156 2.490 9.873 1.00 35.00 90 ARG A C 1
ATOM 714 O O . ARG A 1 90 ? 9.199 2.966 9.275 1.00 35.00 90 ARG A O 1
ATOM 721 N N . LEU A 1 91 ? 10.052 1.871 11.049 1.00 37.66 91 LEU A N 1
ATOM 722 C CA . LEU A 1 91 ? 8.895 2.030 11.934 1.00 37.66 91 LEU A CA 1
ATOM 723 C C . LEU A 1 91 ? 8.688 3.535 12.157 1.00 37.66 91 LEU A C 1
ATOM 725 O O . LEU A 1 91 ? 9.536 4.189 12.767 1.00 37.66 91 LEU A O 1
ATOM 729 N N . LEU A 1 92 ? 7.618 4.095 11.595 1.00 46.69 92 LEU A N 1
ATOM 730 C CA . LEU A 1 92 ? 7.275 5.506 11.746 1.00 46.69 92 LEU A CA 1
ATOM 731 C C . LEU A 1 92 ? 6.099 5.603 12.712 1.00 46.69 92 LEU A C 1
ATOM 733 O O . LEU A 1 92 ? 4.956 5.424 12.320 1.00 46.69 92 LEU A O 1
ATOM 737 N N . ARG A 1 93 ? 6.395 5.878 13.983 1.00 46.19 93 ARG A N 1
ATOM 738 C CA . ARG A 1 93 ? 5.397 6.275 14.979 1.00 46.19 93 ARG A CA 1
ATOM 739 C C . ARG A 1 93 ? 5.129 7.770 14.800 1.00 46.19 93 ARG A C 1
ATOM 741 O O . ARG A 1 93 ? 6.072 8.557 14.878 1.00 46.19 93 ARG A O 1
ATOM 748 N N . TRP A 1 94 ? 3.880 8.158 14.546 1.00 54.41 94 TRP A N 1
ATOM 749 C CA . TRP A 1 94 ? 3.523 9.552 14.272 1.00 54.41 94 TRP A CA 1
ATOM 750 C C . TRP A 1 94 ? 2.433 10.058 15.225 1.00 54.41 94 TRP A C 1
ATOM 752 O O . TRP A 1 94 ? 1.346 9.492 15.263 1.00 54.41 94 TRP A O 1
ATOM 762 N N . GLU A 1 95 ? 2.724 11.128 15.970 1.00 49.03 95 GLU A N 1
ATOM 763 C CA . GLU A 1 95 ? 1.762 11.833 16.828 1.00 49.03 95 GLU A CA 1
ATOM 764 C C . GLU A 1 95 ? 1.141 12.989 16.033 1.00 49.03 95 GLU A C 1
ATOM 766 O O . GLU A 1 95 ? 1.734 14.060 15.921 1.00 49.03 95 GLU A O 1
ATOM 771 N N . LEU A 1 96 ? -0.047 12.788 15.454 1.00 52.81 96 LEU A N 1
ATOM 772 C CA . LEU A 1 96 ? -0.895 13.909 15.023 1.00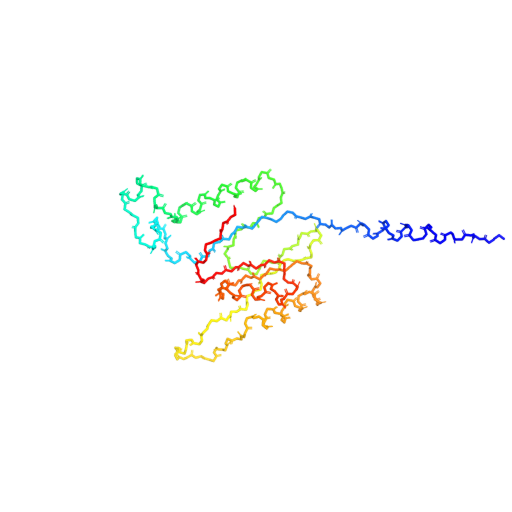 52.81 96 LEU A CA 1
ATOM 773 C C . LEU A 1 96 ? -1.968 14.051 16.071 1.00 52.81 96 LEU A C 1
ATOM 775 O O . LEU A 1 96 ? -2.828 13.187 16.114 1.00 52.81 96 LEU A O 1
ATOM 779 N N . PRO A 1 97 ? -2.014 15.109 16.884 1.00 46.19 97 PRO A N 1
ATOM 780 C CA . PRO A 1 97 ? -3.242 15.420 17.590 1.00 46.19 97 PRO A CA 1
ATOM 781 C C . PRO A 1 97 ? -4.327 15.567 16.517 1.00 46.19 97 PRO A C 1
ATOM 783 O O . PRO A 1 97 ? -4.204 16.455 15.672 1.00 46.19 97 PRO A O 1
ATOM 786 N N . PRO A 1 98 ? -5.329 14.675 16.459 1.00 47.16 98 PRO A N 1
ATOM 787 C CA . PRO A 1 98 ? -5.839 13.777 17.514 1.00 47.16 98 PRO A CA 1
ATOM 788 C C . PRO A 1 98 ? -5.844 12.264 17.165 1.00 47.16 98 PRO A C 1
ATOM 790 O O . PRO A 1 98 ? -6.522 11.470 17.816 1.00 47.16 98 PRO A O 1
ATOM 793 N N . ILE A 1 99 ? -5.122 11.857 16.125 1.00 50.44 99 ILE A N 1
ATOM 794 C CA . ILE A 1 99 ? -4.828 10.470 15.756 1.00 50.44 99 ILE A CA 1
ATOM 795 C C . ILE A 1 99 ? -3.728 9.956 16.679 1.00 50.44 99 ILE A C 1
ATOM 797 O O . ILE A 1 99 ? -2.621 10.490 16.700 1.00 50.44 99 ILE A O 1
ATOM 801 N N . LYS A 1 100 ? -4.021 8.900 17.438 1.00 46.81 100 LYS A N 1
ATOM 802 C CA . LYS A 1 100 ? -3.070 8.386 18.424 1.00 46.81 100 LYS A CA 1
ATOM 803 C C . LYS A 1 100 ? -1.755 7.956 17.767 1.00 46.81 100 LYS A C 1
ATOM 805 O O . LYS A 1 100 ? -0.744 8.530 18.135 1.00 46.81 100 LYS A O 1
ATOM 810 N N . TYR A 1 101 ? -1.772 7.042 16.787 1.00 55.34 101 TYR A N 1
ATOM 811 C CA . TYR A 1 101 ? -0.598 6.602 16.011 1.00 55.34 101 TYR A CA 1
ATOM 812 C C . TYR A 1 101 ? -1.041 5.931 14.688 1.00 55.34 101 TYR A C 1
ATOM 814 O O . TYR A 1 101 ? -2.129 5.362 14.650 1.00 55.34 101 TYR A O 1
ATOM 822 N N . ILE A 1 102 ? -0.220 5.989 13.625 1.00 51.19 102 ILE A N 1
ATOM 823 C CA . ILE A 1 102 ? -0.314 5.121 12.427 1.00 51.19 102 ILE A CA 1
ATOM 824 C C . ILE A 1 102 ? 0.872 4.156 12.490 1.00 51.19 102 ILE A C 1
ATOM 826 O O . ILE A 1 102 ? 2.004 4.611 12.644 1.00 51.19 102 ILE A O 1
ATOM 830 N N . GLU A 1 103 ? 0.633 2.852 12.356 1.00 54.28 103 GLU A N 1
ATOM 831 C CA . GLU A 1 103 ? 1.692 1.839 12.302 1.00 54.28 103 GLU A CA 1
ATOM 832 C C . GLU A 1 103 ? 1.581 1.011 11.023 1.00 54.28 103 GLU A C 1
ATOM 834 O O . GLU A 1 103 ? 0.480 0.648 10.609 1.00 54.28 103 GLU A O 1
ATOM 839 N N . ALA A 1 104 ? 2.734 0.755 10.397 1.00 53.38 104 ALA A N 1
ATOM 840 C CA . ALA A 1 104 ? 2.863 -0.112 9.237 1.00 53.38 104 ALA A CA 1
ATOM 841 C C . ALA A 1 104 ? 3.169 -1.536 9.710 1.00 53.38 104 ALA A C 1
ATOM 843 O O . ALA A 1 104 ? 4.282 -1.820 10.159 1.00 53.38 104 ALA A O 1
ATOM 844 N N . LEU A 1 105 ? 2.185 -2.425 9.595 1.00 56.81 105 LEU A N 1
ATOM 845 C CA . LEU A 1 105 ? 2.359 -3.837 9.922 1.00 56.81 105 LEU A CA 1
ATOM 846 C C . LEU A 1 105 ? 3.068 -4.560 8.783 1.00 56.81 105 LEU A C 1
ATOM 848 O O . LEU A 1 105 ? 2.635 -4.492 7.632 1.00 56.81 105 LEU A O 1
ATOM 852 N N . LYS A 1 106 ? 4.141 -5.276 9.130 1.00 58.88 106 LYS A N 1
ATOM 853 C CA . LYS A 1 106 ? 4.872 -6.146 8.212 1.00 58.88 106 LYS A CA 1
ATOM 854 C C . LYS A 1 106 ? 4.897 -7.571 8.751 1.00 58.88 106 LYS A C 1
ATOM 856 O O . LYS A 1 106 ? 5.850 -7.979 9.408 1.00 58.88 106 LYS A O 1
ATOM 861 N N . CYS A 1 107 ? 3.861 -8.329 8.423 1.00 65.56 107 CYS A N 1
ATOM 862 C CA . CYS A 1 107 ? 3.912 -9.784 8.458 1.00 65.56 107 CYS A CA 1
ATOM 863 C C . CYS A 1 107 ? 4.342 -10.235 7.068 1.00 65.56 107 CYS A C 1
ATOM 865 O O . CYS A 1 107 ? 3.705 -9.893 6.075 1.00 65.56 107 CYS A O 1
ATOM 867 N N . THR A 1 108 ? 5.486 -10.905 6.977 1.00 54.97 108 THR A N 1
ATOM 868 C CA . THR A 1 108 ? 5.966 -11.398 5.686 1.00 54.97 108 THR A CA 1
ATOM 869 C C . THR A 1 108 ? 5.524 -12.841 5.591 1.00 54.97 108 THR A C 1
ATOM 871 O O . THR A 1 108 ? 5.981 -13.648 6.392 1.00 54.97 108 THR A O 1
ATOM 874 N N . GLY A 1 109 ? 4.680 -13.159 4.623 1.00 54.19 109 GLY A N 1
ATOM 875 C CA . GLY A 1 109 ? 4.545 -14.510 4.116 1.00 54.19 109 GLY A CA 1
ATOM 876 C C . GLY A 1 109 ? 4.926 -14.476 2.648 1.00 54.19 109 GLY A C 1
ATOM 877 O O . GLY A 1 109 ? 4.614 -13.557 1.893 1.00 54.19 109 GLY A O 1
ATOM 878 N N . SER A 1 110 ? 5.796 -15.400 2.284 1.00 41.41 110 SER A N 1
ATOM 879 C CA . SER A 1 110 ? 6.114 -15.742 0.906 1.00 41.41 110 SER A CA 1
ATOM 880 C C . SER A 1 110 ? 7.003 -16.965 0.978 1.00 41.41 110 SER A C 1
ATOM 882 O O . SER A 1 110 ? 8.149 -16.865 1.399 1.00 41.41 110 SER A O 1
ATOM 884 N N . MET A 1 111 ? 6.414 -18.103 0.603 1.00 38.84 111 MET A N 1
ATOM 885 C CA . MET A 1 111 ? 7.029 -19.369 0.196 1.00 38.84 111 MET A CA 1
ATOM 886 C C . MET A 1 111 ? 8.415 -19.693 0.770 1.00 38.84 111 MET A C 1
ATOM 888 O O . MET A 1 111 ? 9.420 -19.068 0.438 1.00 38.84 111 MET A O 1
ATOM 892 N N . VAL A 1 112 ? 8.480 -20.812 1.496 1.00 36.53 112 VAL A N 1
ATOM 893 C CA . VAL A 1 112 ? 9.714 -21.511 1.867 1.00 36.53 112 VAL A CA 1
ATOM 894 C C . VAL A 1 112 ? 10.648 -21.642 0.657 1.00 36.53 112 VAL A C 1
ATOM 896 O O . VAL A 1 112 ? 10.533 -22.565 -0.147 1.00 36.53 112 VAL A O 1
ATOM 899 N N . TRP A 1 113 ? 11.645 -20.767 0.561 1.00 34.34 113 TRP A N 1
ATOM 900 C CA . TRP A 1 113 ? 12.897 -21.105 -0.095 1.00 34.34 113 TRP A CA 1
ATOM 901 C C . TRP A 1 113 ? 13.799 -21.694 0.978 1.00 34.34 113 TRP A C 1
ATOM 903 O O . TRP A 1 113 ? 14.530 -20.973 1.653 1.00 34.34 113 TRP A O 1
ATOM 913 N N . LYS A 1 114 ? 13.771 -23.026 1.126 1.00 41.81 114 LYS A N 1
ATOM 914 C CA . LYS A 1 114 ? 14.848 -23.754 1.809 1.00 41.81 114 LYS A CA 1
ATOM 915 C C . LYS A 1 114 ? 16.120 -23.607 0.974 1.00 41.81 114 LYS A C 1
ATOM 917 O O . LYS A 1 114 ? 16.486 -24.487 0.200 1.00 41.81 114 LYS A O 1
ATOM 922 N N . ARG A 1 115 ? 16.797 -22.470 1.107 1.00 46.81 115 ARG A N 1
ATOM 923 C CA . ARG A 1 115 ? 18.224 -22.371 0.827 1.00 46.81 115 ARG A CA 1
ATOM 924 C C . ARG A 1 115 ? 18.893 -22.621 2.170 1.00 46.81 115 ARG A C 1
ATOM 926 O O . ARG A 1 115 ? 18.672 -21.858 3.100 1.00 46.81 115 ARG A O 1
ATOM 933 N N . GLY A 1 116 ? 19.540 -23.780 2.280 1.00 50.62 116 GLY A N 1
ATOM 934 C CA . GLY A 1 116 ? 20.034 -24.324 3.541 1.00 50.62 116 GLY A CA 1
ATOM 935 C C . GLY A 1 116 ? 20.814 -23.300 4.363 1.00 50.62 116 GLY A C 1
ATOM 936 O O . GLY A 1 116 ? 21.605 -22.559 3.790 1.00 50.62 116 G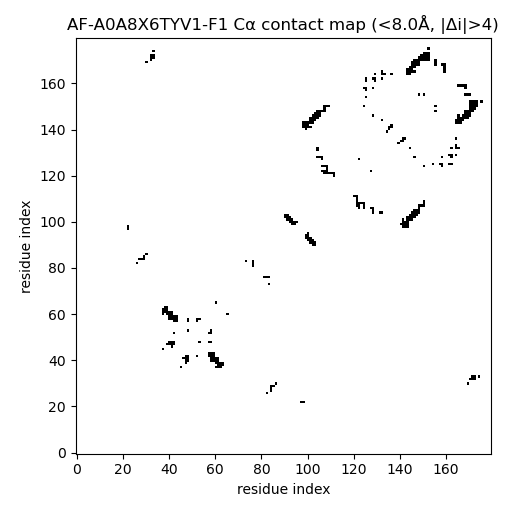LY A O 1
ATOM 937 N N . GLU A 1 117 ? 20.561 -23.342 5.675 1.00 53.69 117 GLU A N 1
ATOM 938 C CA . GLU A 1 117 ? 21.135 -22.555 6.786 1.00 53.69 117 GLU A CA 1
ATOM 939 C C . GLU A 1 117 ? 20.157 -21.541 7.415 1.00 53.69 117 GLU A C 1
ATOM 941 O O . GLU A 1 117 ? 20.286 -20.331 7.259 1.00 53.69 117 GLU A O 1
ATOM 946 N N . GLY A 1 118 ? 19.180 -22.063 8.175 1.00 61.41 118 GLY A N 1
ATOM 947 C CA . GLY A 1 118 ? 18.360 -21.301 9.129 1.00 61.41 118 GLY A CA 1
ATOM 948 C C . GLY A 1 118 ? 16.946 -21.864 9.345 1.00 61.41 118 GLY A C 1
ATOM 949 O O . GLY A 1 118 ? 16.321 -22.337 8.395 1.00 61.41 118 GLY A O 1
ATOM 950 N N . ASP A 1 119 ? 16.442 -21.768 10.581 1.00 68.88 119 ASP A N 1
ATOM 951 C CA . ASP A 1 119 ? 15.047 -22.059 10.957 1.00 68.88 119 ASP A CA 1
ATOM 952 C C . ASP A 1 119 ? 14.206 -20.776 10.837 1.00 68.88 119 ASP A C 1
ATOM 954 O O . ASP A 1 119 ? 13.872 -20.128 11.827 1.00 68.88 119 ASP A O 1
ATOM 958 N N . LEU A 1 120 ? 13.931 -20.350 9.602 1.00 63.81 120 LEU A N 1
ATOM 959 C CA . LEU A 1 120 ? 12.993 -19.261 9.327 1.00 63.81 120 LEU A CA 1
ATOM 960 C C . LEU A 1 120 ? 11.643 -19.858 8.929 1.00 63.81 120 LEU A C 1
ATOM 962 O O . LEU A 1 120 ? 11.513 -20.444 7.851 1.00 63.81 120 LEU A O 1
ATOM 966 N N . GLU A 1 121 ? 10.646 -19.687 9.791 1.00 66.56 121 GLU A N 1
ATOM 967 C CA . GLU A 1 121 ? 9.262 -20.063 9.518 1.00 66.56 121 GLU A CA 1
ATOM 968 C C . GLU A 1 121 ? 8.462 -18.823 9.116 1.00 66.56 121 GLU A C 1
ATOM 970 O O . GLU A 1 121 ? 8.538 -17.775 9.758 1.00 66.56 121 GLU A O 1
ATOM 975 N N . PHE A 1 122 ? 7.722 -18.942 8.016 1.00 72.44 122 PHE A N 1
ATOM 976 C CA . PHE A 1 122 ? 6.799 -17.913 7.557 1.00 72.44 122 PHE A CA 1
ATOM 977 C C . PHE A 1 122 ? 5.397 -18.291 8.033 1.00 72.44 122 PHE A C 1
ATOM 979 O O . PHE A 1 122 ? 4.905 -19.369 7.698 1.00 72.44 122 PHE A O 1
ATOM 986 N N . GLU A 1 123 ? 4.787 -17.418 8.828 1.00 73.38 123 GLU A N 1
ATOM 987 C CA . GLU A 1 123 ? 3.394 -17.550 9.260 1.00 73.38 123 GLU A CA 1
ATOM 988 C C . GLU A 1 123 ? 2.432 -17.117 8.143 1.00 73.38 123 GLU A C 1
ATOM 990 O O . GLU A 1 123 ? 2.831 -16.434 7.196 1.00 73.38 123 GLU A O 1
ATOM 995 N N . ASP A 1 124 ? 1.160 -17.501 8.276 1.00 84.25 124 ASP A N 1
ATOM 996 C CA . ASP A 1 124 ? 0.080 -16.972 7.443 1.00 84.25 124 ASP A CA 1
ATOM 997 C C . ASP A 1 124 ? -0.064 -15.459 7.662 1.00 84.25 124 ASP A C 1
ATOM 999 O O . ASP A 1 124 ? -0.136 -14.976 8.799 1.00 84.25 124 ASP A O 1
ATOM 1003 N N . GLU A 1 125 ? -0.074 -14.698 6.570 1.00 83.00 125 GLU A N 1
ATOM 1004 C CA . GLU A 1 125 ? -0.061 -13.242 6.653 1.00 83.00 125 GLU A CA 1
ATOM 1005 C C . GLU A 1 125 ? -1.342 -12.676 7.235 1.00 83.00 125 GLU A C 1
ATOM 1007 O O . GLU A 1 125 ? -1.278 -11.722 8.013 1.00 83.00 125 GLU A O 1
ATOM 1012 N N . VAL A 1 126 ? -2.491 -13.255 6.884 1.00 88.12 126 VAL A N 1
ATOM 1013 C CA . VAL A 1 126 ? -3.788 -12.775 7.359 1.00 88.12 126 VAL A CA 1
ATOM 1014 C C . VAL A 1 126 ? -3.874 -12.990 8.863 1.00 88.12 126 VAL A C 1
ATOM 1016 O O . VAL A 1 126 ? -4.192 -12.051 9.592 1.00 88.12 126 VAL A O 1
ATOM 1019 N N . GLU A 1 127 ? -3.513 -14.175 9.353 1.00 88.88 127 GLU A N 1
ATOM 1020 C CA . GLU A 1 127 ? -3.550 -14.492 10.781 1.00 88.88 127 GLU A CA 1
ATOM 1021 C C . GLU A 1 127 ? -2.563 -13.631 11.588 1.00 88.88 127 GLU A C 1
ATOM 1023 O O . GLU A 1 127 ? -2.922 -13.081 12.635 1.00 88.88 127 GLU A O 1
ATOM 1028 N N . CYS A 1 128 ? -1.341 -13.439 11.081 1.00 85.69 128 CYS A N 1
ATOM 1029 C CA . CYS A 1 128 ? -0.350 -12.573 11.719 1.00 85.69 128 CYS A CA 1
ATOM 1030 C C . CYS A 1 128 ? -0.824 -11.112 11.776 1.00 85.69 128 CYS A C 1
ATOM 1032 O O . CYS A 1 128 ? -0.797 -10.495 12.846 1.00 85.69 128 CYS A O 1
ATOM 1034 N N . ILE A 1 129 ? -1.316 -10.562 10.658 1.00 86.25 129 ILE A N 1
ATOM 1035 C CA . ILE A 1 129 ? -1.805 -9.176 10.602 1.00 86.25 129 ILE A CA 1
ATOM 1036 C C . ILE A 1 129 ? -3.013 -9.011 11.516 1.00 86.25 129 ILE A C 1
ATOM 1038 O O . ILE A 1 129 ? -3.093 -8.026 12.243 1.00 86.25 129 ILE A O 1
ATOM 1042 N N . LYS A 1 130 ? -3.918 -9.988 11.550 1.00 90.62 130 LYS A N 1
ATOM 1043 C CA . LYS A 1 130 ? -5.097 -9.980 12.417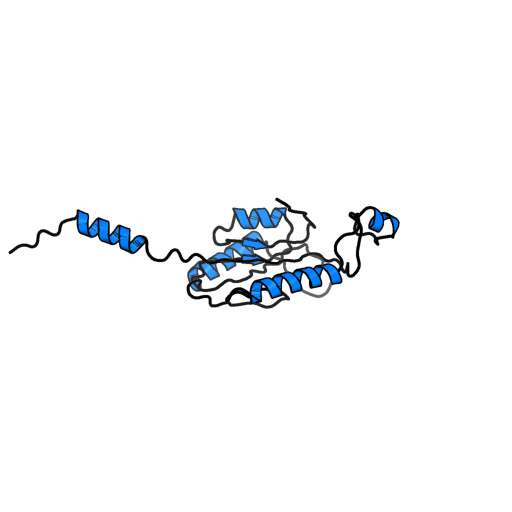 1.00 90.62 130 LYS A CA 1
ATOM 1044 C C . LYS A 1 130 ? -4.728 -9.955 13.897 1.00 90.62 130 LYS A C 1
ATOM 1046 O O . LYS A 1 130 ? -5.322 -9.198 14.666 1.00 90.62 130 LYS A O 1
ATOM 1051 N N . ARG A 1 131 ? -3.741 -10.755 14.310 1.00 88.69 131 ARG A N 1
ATOM 1052 C CA . ARG A 1 131 ? -3.230 -10.770 15.689 1.00 88.69 131 ARG A CA 1
ATOM 1053 C C . ARG A 1 131 ? -2.625 -9.421 16.072 1.00 88.69 131 ARG A C 1
ATOM 1055 O O . ARG A 1 131 ? -3.006 -8.855 17.096 1.00 88.69 131 ARG A O 1
ATOM 1062 N N . GLU A 1 132 ? -1.726 -8.893 15.246 1.00 84.94 132 GLU A N 1
ATOM 1063 C CA . GLU A 1 132 ? -1.028 -7.645 15.557 1.00 84.94 132 GLU A CA 1
ATOM 1064 C C . GLU A 1 132 ? -1.937 -6.416 15.455 1.00 84.94 132 GLU A C 1
ATOM 1066 O O . GLU A 1 132 ? -1.885 -5.548 16.323 1.00 84.94 132 GLU A O 1
ATOM 1071 N N . ALA A 1 133 ? -2.834 -6.354 14.468 1.00 87.00 133 ALA A N 1
ATOM 1072 C CA . ALA A 1 133 ? -3.788 -5.256 14.338 1.00 87.00 133 ALA A CA 1
ATOM 1073 C C . ALA A 1 133 ? -4.726 -5.181 15.553 1.00 87.00 133 ALA A C 1
ATOM 1075 O O . ALA A 1 133 ? -4.933 -4.098 16.100 1.00 87.00 133 ALA A O 1
ATOM 1076 N N . ARG A 1 134 ? -5.206 -6.327 16.062 1.00 90.56 134 ARG A N 1
ATOM 1077 C CA . ARG A 1 134 ? -5.964 -6.377 17.324 1.00 90.56 134 ARG A CA 1
ATOM 1078 C C . ARG A 1 134 ? -5.145 -5.905 18.514 1.00 90.56 134 ARG A C 1
ATOM 1080 O O . ARG A 1 134 ? -5.670 -5.160 19.340 1.00 90.56 134 ARG A O 1
ATOM 1087 N N . ARG A 1 135 ? -3.880 -6.323 18.625 1.00 85.62 135 ARG A N 1
ATOM 1088 C CA . ARG A 1 135 ? -2.989 -5.893 19.712 1.00 85.62 135 ARG A CA 1
ATOM 1089 C C . ARG A 1 135 ? -2.833 -4.370 19.700 1.00 85.62 135 ARG A C 1
ATOM 1091 O O . ARG A 1 135 ? -3.072 -3.722 20.714 1.00 85.62 135 ARG A O 1
ATOM 1098 N N . LEU A 1 136 ? -2.544 -3.790 18.535 1.00 82.50 136 LEU A N 1
ATOM 1099 C CA . LEU A 1 136 ? -2.417 -2.341 18.348 1.00 82.50 136 LEU A CA 1
ATOM 1100 C C . LEU A 1 136 ? -3.724 -1.590 18.647 1.00 82.50 136 LEU A C 1
ATOM 1102 O O . LEU A 1 136 ? -3.714 -0.555 19.317 1.00 82.50 136 LEU A O 1
ATOM 1106 N N . ALA A 1 137 ? -4.861 -2.116 18.196 1.00 85.88 137 ALA A N 1
ATOM 1107 C CA . ALA A 1 137 ? -6.163 -1.504 18.439 1.00 85.88 137 ALA A CA 1
ATOM 1108 C C . ALA A 1 137 ? -6.565 -1.549 19.924 1.00 85.88 137 ALA A C 1
ATOM 1110 O O . ALA A 1 137 ? -7.080 -0.568 20.458 1.00 85.88 137 ALA A O 1
ATOM 1111 N N . THR A 1 138 ? -6.328 -2.673 20.605 1.00 87.81 138 THR A N 1
ATOM 1112 C CA . THR A 1 138 ? -6.834 -2.908 21.968 1.00 87.81 138 THR A CA 1
ATOM 1113 C C . THR A 1 138 ? -5.868 -2.469 23.066 1.00 87.81 138 THR A C 1
ATOM 1115 O O . THR A 1 138 ? -6.301 -1.841 24.031 1.00 87.81 138 THR A O 1
ATOM 1118 N N . GLU A 1 139 ? -4.573 -2.759 22.934 1.00 85.88 139 GLU A N 1
ATOM 1119 C CA . GLU A 1 139 ? -3.570 -2.465 23.965 1.00 85.88 139 GLU A CA 1
ATOM 1120 C C . GLU A 1 139 ? -3.006 -1.050 23.821 1.00 85.88 139 GLU A C 1
ATOM 1122 O O . GLU A 1 139 ? -2.833 -0.339 24.811 1.00 85.88 139 GLU A O 1
ATOM 1127 N N . GLU A 1 140 ? -2.751 -0.613 22.586 1.00 78.19 140 GLU A N 1
ATOM 1128 C CA . GLU A 1 140 ? -2.175 0.710 22.308 1.00 78.19 140 GLU A CA 1
ATOM 1129 C C . GLU A 1 140 ? -3.256 1.766 21.999 1.00 78.19 140 GLU A C 1
ATOM 1131 O O . GLU A 1 140 ? -3.024 2.979 22.099 1.00 78.19 140 GLU A O 1
ATOM 1136 N N . GLY A 1 141 ? -4.486 1.326 21.715 1.00 80.94 141 GLY A N 1
ATOM 1137 C CA . GLY A 1 141 ? -5.618 2.205 21.434 1.00 80.94 141 GLY A CA 1
ATOM 1138 C C . GLY A 1 141 ? -5.467 2.954 20.111 1.00 80.94 141 GLY A C 1
ATOM 1139 O O . GLY A 1 141 ? -5.878 4.118 20.030 1.00 80.94 141 GLY A O 1
ATOM 1140 N N . LEU A 1 142 ? -4.824 2.336 19.112 1.00 79.50 142 LEU A N 1
ATOM 1141 C CA . LEU A 1 142 ? -4.724 2.895 17.766 1.00 79.50 142 LEU A CA 1
ATOM 1142 C C . LEU A 1 142 ? -6.100 2.900 17.099 1.00 79.50 142 LEU A C 1
ATOM 1144 O O . LEU A 1 142 ? -6.847 1.929 17.155 1.00 79.50 142 LEU A O 1
ATOM 1148 N N . THR A 1 143 ? -6.416 4.014 16.445 1.00 79.19 143 THR A N 1
ATOM 1149 C CA . THR A 1 143 ? -7.683 4.222 15.728 1.00 79.19 143 THR A CA 1
ATOM 1150 C C . THR A 1 143 ? -7.517 4.232 14.212 1.00 79.19 143 THR A C 1
ATOM 1152 O O . THR A 1 143 ? -8.517 4.327 13.498 1.00 79.19 143 THR A O 1
ATOM 1155 N N . LYS A 1 144 ? -6.262 4.215 13.737 1.00 81.00 144 LYS A N 1
ATOM 1156 C CA . LYS A 1 144 ? -5.882 4.202 12.325 1.00 81.00 144 LYS A CA 1
ATOM 1157 C C . LYS A 1 144 ? -4.705 3.250 12.109 1.00 81.00 144 LYS A C 1
ATOM 1159 O O .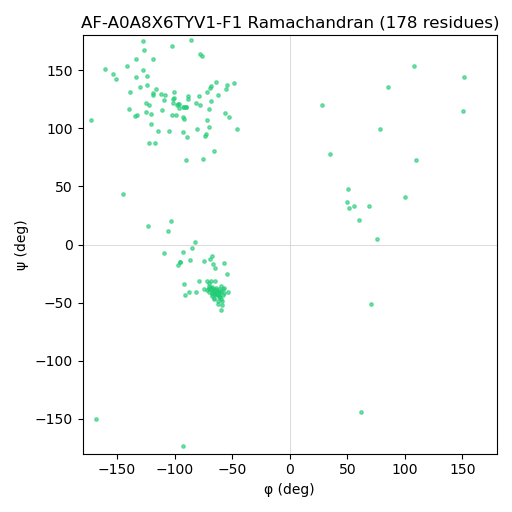 LYS A 1 144 ? -3.631 3.505 12.648 1.00 81.00 144 LYS A O 1
ATOM 1164 N N . ILE A 1 145 ? -4.881 2.182 11.334 1.00 81.94 145 ILE A N 1
ATOM 1165 C CA . ILE A 1 145 ? -3.844 1.159 11.113 1.00 81.94 145 ILE A CA 1
ATOM 1166 C C . ILE A 1 145 ? -3.671 0.893 9.615 1.00 81.94 145 ILE A C 1
ATOM 1168 O O . ILE A 1 145 ? -4.642 0.777 8.869 1.00 81.94 145 ILE A O 1
ATOM 1172 N N . MET A 1 146 ? -2.416 0.804 9.165 1.00 84.00 146 MET A N 1
ATOM 1173 C CA . MET A 1 146 ? -2.068 0.529 7.772 1.00 84.00 146 MET A CA 1
ATOM 1174 C C . MET A 1 146 ? -1.276 -0.780 7.674 1.00 84.00 146 MET A C 1
ATOM 1176 O O . MET A 1 146 ? -0.255 -0.955 8.334 1.00 84.00 146 MET A O 1
ATOM 1180 N N . ALA A 1 147 ? -1.698 -1.695 6.807 1.00 83.62 147 ALA A N 1
ATOM 1181 C CA . ALA A 1 147 ? -0.900 -2.863 6.452 1.00 83.62 147 ALA A CA 1
ATOM 1182 C C . ALA A 1 147 ? 0.005 -2.509 5.266 1.00 83.62 147 ALA A C 1
ATOM 1184 O O . ALA A 1 147 ? -0.488 -2.049 4.237 1.00 83.62 147 ALA A O 1
ATOM 1185 N N . VAL A 1 148 ? 1.321 -2.710 5.393 1.00 83.38 148 VAL A N 1
ATOM 1186 C CA . VAL A 1 148 ? 2.275 -2.488 4.293 1.00 83.38 148 VAL A CA 1
ATOM 1187 C C . VAL A 1 148 ? 2.990 -3.798 4.006 1.00 83.38 148 VAL A C 1
ATOM 1189 O O . VAL A 1 148 ? 3.873 -4.226 4.752 1.00 83.38 148 VAL A O 1
ATOM 1192 N N . GLY A 1 149 ? 2.585 -4.440 2.916 1.00 77.62 149 GLY A N 1
ATOM 1193 C CA . GLY A 1 149 ? 2.924 -5.822 2.617 1.00 77.62 149 GLY A CA 1
ATOM 1194 C C . GLY A 1 149 ? 3.529 -6.022 1.235 1.00 77.62 149 GLY A C 1
ATOM 1195 O O . GLY A 1 149 ? 3.655 -5.109 0.418 1.00 77.62 149 GLY A O 1
ATOM 1196 N N . HIS A 1 150 ? 3.927 -7.265 0.990 1.00 83.69 150 HIS A N 1
ATOM 1197 C CA . HIS A 1 150 ? 4.428 -7.729 -0.298 1.00 83.69 150 HIS A CA 1
ATOM 1198 C C . HIS A 1 150 ? 3.980 -9.180 -0.539 1.00 83.69 150 HIS A C 1
ATOM 1200 O O . HIS A 1 150 ? 4.779 -10.021 -0.936 1.00 83.69 150 HIS A O 1
ATOM 1206 N N . SER A 1 151 ? 2.712 -9.474 -0.239 1.00 84.00 151 SER A N 1
ATOM 1207 C CA . SER A 1 151 ? 2.130 -10.823 -0.348 1.00 84.00 151 SER A CA 1
ATOM 1208 C C . SER A 1 151 ? 1.366 -11.042 -1.655 1.00 84.00 151 SER A C 1
ATOM 1210 O O . SER A 1 151 ? 1.161 -12.175 -2.082 1.00 84.00 151 SER A O 1
ATOM 1212 N N . GLY A 1 152 ? 0.996 -9.960 -2.345 1.00 86.44 152 GLY A N 1
ATOM 1213 C CA . GLY A 1 152 ? 0.295 -10.014 -3.621 1.00 86.44 152 GLY A CA 1
ATOM 1214 C C . GLY A 1 152 ? -1.163 -9.598 -3.517 1.00 86.44 152 GLY A C 1
ATOM 1215 O O . GLY A 1 152 ? -1.800 -9.782 -2.487 1.00 86.44 152 GLY A O 1
ATOM 1216 N N . TYR A 1 153 ? -1.707 -9.094 -4.628 1.00 91.62 153 TYR A N 1
ATOM 1217 C CA . TYR A 1 153 ? -2.993 -8.397 -4.647 1.00 91.62 153 TYR A CA 1
ATOM 1218 C C . TYR A 1 153 ? -4.161 -9.222 -4.095 1.00 91.62 153 TYR A C 1
ATOM 1220 O O . TYR A 1 153 ? -5.002 -8.683 -3.388 1.00 91.62 153 TYR A O 1
ATOM 1228 N N . ALA A 1 154 ? -4.195 -10.532 -4.356 1.00 93.25 154 ALA A N 1
ATOM 1229 C CA . ALA A 1 154 ? -5.240 -11.401 -3.815 1.00 93.25 154 ALA A CA 1
ATOM 1230 C C . ALA A 1 154 ? -5.182 -11.498 -2.279 1.00 93.25 154 ALA A C 1
ATOM 1232 O O . ALA A 1 154 ? -6.212 -11.399 -1.621 1.00 93.25 154 ALA A O 1
ATOM 1233 N N . VAL A 1 155 ? -3.982 -11.635 -1.706 1.00 90.12 155 VAL A N 1
ATOM 1234 C CA . VAL A 1 155 ? -3.794 -11.668 -0.246 1.00 90.12 155 VAL A CA 1
ATOM 1235 C C . VAL A 1 155 ? -4.054 -10.286 0.352 1.00 90.12 155 VAL A C 1
ATOM 1237 O O . VAL A 1 155 ? -4.686 -10.183 1.397 1.00 90.12 155 VAL A O 1
ATOM 1240 N N . ASP A 1 156 ? -3.650 -9.217 -0.341 1.00 90.50 156 ASP A N 1
ATOM 1241 C CA . ASP A 1 156 ? -3.940 -7.837 0.063 1.00 90.50 156 ASP A CA 1
ATOM 1242 C C . ASP A 1 156 ? -5.462 -7.593 0.181 1.00 90.50 156 ASP A C 1
ATOM 1244 O O . ASP A 1 156 ? -5.914 -6.925 1.113 1.00 90.50 156 ASP A O 1
ATOM 1248 N N . GLN A 1 157 ? -6.265 -8.176 -0.720 1.00 94.94 157 GLN A N 1
ATOM 1249 C CA . GLN A 1 157 ? -7.731 -8.150 -0.638 1.00 94.94 157 GLN A CA 1
ATOM 1250 C C . GLN A 1 157 ? -8.261 -8.960 0.552 1.00 94.94 157 GLN A C 1
ATOM 1252 O O . GLN A 1 157 ? -9.119 -8.458 1.275 1.00 94.94 157 GLN A O 1
ATOM 1257 N N . SER A 1 158 ? -7.731 -10.163 0.795 1.00 94.94 158 SER A N 1
ATOM 1258 C CA . SER A 1 158 ? -8.100 -10.975 1.965 1.00 94.94 158 SER A CA 1
ATOM 1259 C C . SER A 1 158 ? -7.789 -10.265 3.283 1.00 94.94 158 SER A C 1
ATOM 1261 O O . SER A 1 158 ? -8.619 -10.260 4.185 1.00 94.94 158 SER A O 1
ATOM 1263 N N . ILE A 1 159 ? -6.644 -9.584 3.390 1.00 90.25 159 ILE A N 1
ATOM 1264 C CA . ILE A 1 159 ? -6.303 -8.765 4.564 1.00 90.25 159 ILE A CA 1
ATOM 1265 C C . ILE A 1 159 ? -7.348 -7.662 4.771 1.00 90.25 159 ILE A C 1
ATOM 1267 O O . ILE A 1 159 ? -7.828 -7.478 5.888 1.00 90.25 159 ILE A O 1
ATOM 1271 N N . ALA A 1 160 ? -7.713 -6.946 3.702 1.00 93.81 160 ALA A N 1
ATOM 1272 C CA . ALA A 1 160 ? -8.699 -5.869 3.765 1.00 93.81 160 ALA A CA 1
ATOM 1273 C C . ALA A 1 160 ? -10.109 -6.364 4.141 1.00 93.81 160 ALA A C 1
ATOM 1275 O O . ALA A 1 160 ? -10.869 -5.628 4.767 1.00 93.81 160 ALA A O 1
ATOM 1276 N N . GLU A 1 161 ? -10.470 -7.589 3.756 1.00 96.50 161 GLU A N 1
ATOM 1277 C CA . GLU A 1 161 ? -11.772 -8.187 4.065 1.00 96.50 161 GLU A CA 1
ATOM 1278 C C . GLU A 1 161 ? -11.823 -8.783 5.480 1.00 96.50 161 GLU A C 1
ATOM 1280 O O . GLU A 1 161 ? -12.820 -8.639 6.189 1.00 96.50 161 GLU A O 1
ATOM 1285 N N . GLU A 1 162 ? -10.753 -9.449 5.912 1.00 96.25 162 GLU A N 1
ATOM 1286 C CA . GLU A 1 162 ? -10.757 -10.270 7.123 1.00 96.25 162 GLU A CA 1
ATOM 1287 C C . GLU A 1 162 ? -10.254 -9.561 8.385 1.00 96.25 162 GLU A C 1
ATOM 1289 O O . GLU A 1 162 ? -10.463 -10.084 9.491 1.00 96.25 162 GLU A O 1
ATOM 1294 N N . VAL A 1 163 ? -9.585 -8.411 8.249 1.00 93.81 163 VAL A N 1
ATOM 1295 C CA . VAL A 1 163 ? -8.986 -7.663 9.365 1.00 93.81 163 VAL A CA 1
ATOM 1296 C C . VAL A 1 163 ? -9.637 -6.280 9.495 1.00 93.81 163 VAL A C 1
ATOM 1298 O O . VAL A 1 163 ? -9.133 -5.303 8.941 1.00 93.81 163 VAL A O 1
ATOM 1301 N N . PRO A 1 164 ? -10.755 -6.163 10.238 1.00 94.06 164 PRO A N 1
ATOM 1302 C CA . PRO A 1 164 ? -11.528 -4.922 10.329 1.00 94.06 164 PRO A CA 1
ATOM 1303 C C . PRO A 1 164 ? -10.790 -3.775 11.034 1.00 94.06 164 PRO A C 1
ATOM 1305 O O . PRO A 1 164 ? -11.206 -2.625 10.928 1.00 94.06 164 PRO A O 1
ATOM 1308 N N . GLU A 1 165 ? -9.720 -4.069 11.773 1.00 90.81 165 GLU A N 1
ATOM 1309 C CA . GLU A 1 165 ? -8.872 -3.064 12.411 1.00 90.81 165 GLU A CA 1
ATOM 1310 C C . GLU A 1 165 ? -7.957 -2.319 11.417 1.00 90.81 165 GLU A C 1
ATOM 1312 O O . GLU A 1 165 ? -7.400 -1.285 11.780 1.00 90.81 165 GLU A O 1
ATOM 1317 N N . ILE A 1 166 ? -7.785 -2.817 10.184 1.00 89.12 166 ILE A N 1
ATOM 1318 C CA . ILE A 1 166 ? -6.969 -2.179 9.139 1.00 89.12 166 ILE A CA 1
ATOM 1319 C C . ILE A 1 166 ? -7.809 -1.188 8.327 1.00 89.12 166 ILE A C 1
ATOM 1321 O O . ILE A 1 166 ? -8.830 -1.549 7.749 1.00 89.12 166 ILE A O 1
ATOM 1325 N N . ASP A 1 167 ? -7.332 0.053 8.198 1.00 87.50 167 ASP A N 1
ATOM 1326 C CA . ASP A 1 167 ? -7.970 1.079 7.364 1.00 87.50 167 ASP A CA 1
ATOM 1327 C C . ASP A 1 167 ? -7.422 1.106 5.929 1.00 87.50 167 ASP A C 1
ATOM 1329 O O . ASP A 1 167 ? -8.140 1.459 4.994 1.00 87.50 167 ASP A O 1
ATOM 1333 N N . ILE A 1 168 ? -6.128 0.816 5.746 1.00 89.06 168 ILE A N 1
ATOM 1334 C CA . ILE A 1 168 ? -5.440 0.925 4.449 1.00 89.06 168 ILE A CA 1
ATOM 1335 C C . ILE A 1 168 ? -4.503 -0.266 4.256 1.00 89.06 168 ILE A C 1
ATOM 1337 O O . ILE A 1 168 ? -3.667 -0.541 5.115 1.00 89.06 168 ILE A O 1
ATOM 1341 N N . VAL A 1 169 ? -4.578 -0.912 3.091 1.00 88.62 169 VAL A N 1
ATOM 1342 C CA . VAL A 1 169 ? -3.612 -1.930 2.656 1.00 88.62 169 VAL A CA 1
ATOM 1343 C C . VAL A 1 169 ? -2.762 -1.373 1.518 1.00 88.62 169 VAL A C 1
ATOM 1345 O O . VAL A 1 169 ? -3.274 -0.928 0.491 1.00 88.62 169 VAL A O 1
ATOM 1348 N N . VAL A 1 170 ? -1.446 -1.394 1.707 1.00 87.75 170 VAL A N 1
ATOM 1349 C CA . VAL A 1 170 ? -0.440 -0.966 0.735 1.00 87.75 170 VAL A CA 1
ATOM 1350 C C . VAL A 1 170 ? 0.365 -2.190 0.319 1.00 87.75 170 VAL A C 1
ATOM 1352 O O . VAL A 1 170 ? 1.268 -2.631 1.029 1.00 87.75 170 VAL A O 1
ATOM 1355 N N . GLY A 1 171 ? -0.011 -2.754 -0.825 1.00 84.00 171 GLY A N 1
ATOM 1356 C CA . GLY A 1 171 ? 0.501 -4.030 -1.312 1.00 84.00 171 GLY A CA 1
ATOM 1357 C C . GLY A 1 171 ? 1.715 -3.954 -2.239 1.00 84.00 171 GLY A C 1
ATOM 1358 O O . GLY A 1 171 ? 2.279 -2.885 -2.526 1.00 84.00 171 GLY A O 1
ATOM 1359 N N . GLY A 1 172 ? 2.066 -5.130 -2.764 1.00 83.00 172 GLY A N 1
ATOM 1360 C CA . GLY A 1 172 ? 3.111 -5.316 -3.766 1.00 83.00 172 GLY A CA 1
ATOM 1361 C C . GLY A 1 172 ? 3.111 -6.708 -4.400 1.00 83.00 172 GLY A C 1
ATOM 1362 O O . GLY A 1 172 ? 2.058 -7.329 -4.532 1.00 83.00 172 GLY A O 1
ATOM 1363 N N . HIS A 1 173 ? 4.279 -7.199 -4.813 1.00 85.38 173 HIS A N 1
ATOM 1364 C CA . HIS A 1 173 ? 4.574 -8.541 -5.335 1.00 85.38 173 HIS A CA 1
ATOM 1365 C C . HIS A 1 173 ? 4.023 -8.869 -6.728 1.00 85.38 173 HIS A C 1
ATOM 1367 O O . HIS A 1 173 ? 4.734 -9.333 -7.617 1.00 85.38 173 HIS A O 1
ATOM 1373 N N . THR A 1 174 ? 2.734 -8.633 -6.934 1.00 86.06 174 THR A N 1
ATOM 1374 C CA . THR A 1 174 ? 1.999 -9.092 -8.126 1.00 86.06 174 THR A CA 1
ATOM 1375 C C . THR A 1 174 ? 2.109 -8.162 -9.330 1.00 86.06 174 THR A C 1
ATOM 1377 O O . THR A 1 174 ? 1.572 -8.481 -10.387 1.00 86.06 174 THR A O 1
ATOM 1380 N N . ASN A 1 175 ? 2.786 -7.015 -9.194 1.00 87.44 175 ASN A N 1
ATOM 1381 C CA . ASN A 1 175 ? 2.859 -5.972 -10.226 1.00 87.44 175 ASN A CA 1
ATOM 1382 C C . ASN A 1 175 ? 1.479 -5.542 -10.760 1.00 87.44 175 ASN A C 1
ATOM 1384 O O . ASN A 1 175 ? 1.333 -5.176 -11.928 1.00 87.44 175 ASN A O 1
ATOM 1388 N N . THR A 1 176 ? 0.459 -5.592 -9.901 1.00 87.31 176 THR A N 1
ATOM 1389 C CA . THR A 1 176 ? -0.913 -5.235 -10.262 1.00 87.31 176 THR A CA 1
ATOM 1390 C C . THR A 1 176 ? -1.011 -3.734 -10.534 1.00 87.31 176 THR A C 1
ATOM 1392 O O . THR A 1 176 ? -0.674 -2.912 -9.682 1.00 87.31 176 THR A O 1
ATOM 1395 N N . PHE A 1 177 ? -1.476 -3.369 -11.730 1.00 89.31 177 PHE A N 1
ATOM 1396 C CA . PHE A 1 177 ? -1.696 -1.978 -12.118 1.00 89.31 177 PHE A CA 1
ATOM 1397 C C . PHE A 1 177 ? -3.123 -1.545 -11.763 1.00 89.31 177 PHE A C 1
ATOM 1399 O O . PHE A 1 177 ? -4.085 -2.104 -12.286 1.00 89.31 177 PHE A O 1
ATOM 1406 N N . LEU A 1 178 ? -3.252 -0.540 -10.892 1.00 87.50 178 LEU A N 1
ATOM 1407 C CA . LEU A 1 178 ? -4.529 0.039 -10.465 1.00 87.50 178 LEU A CA 1
ATOM 1408 C C . LEU A 1 178 ? -4.616 1.504 -10.916 1.00 87.50 178 LEU A C 1
ATOM 1410 O O . LEU A 1 178 ? -3.661 2.264 -10.750 1.00 87.50 178 LEU A O 1
ATOM 1414 N N . TYR A 1 179 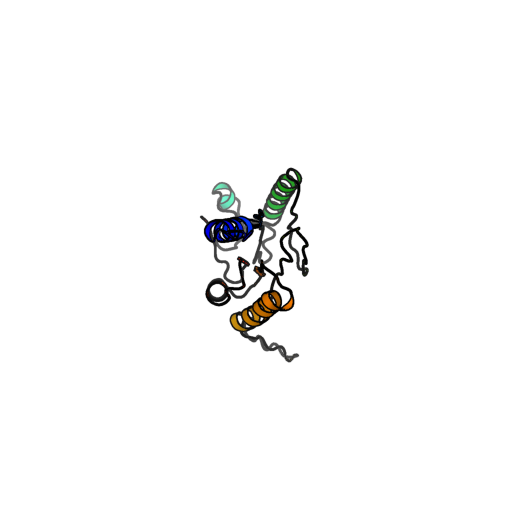? -5.757 1.895 -11.487 1.00 87.50 179 TYR A N 1
ATOM 1415 C CA . TYR A 1 179 ? -6.043 3.260 -11.936 1.00 87.50 179 TYR A CA 1
ATOM 1416 C C . TYR A 1 179 ? -7.556 3.518 -11.906 1.00 87.50 179 TYR A C 1
ATOM 1418 O O . TYR A 1 179 ? -8.335 2.598 -12.160 1.00 87.50 179 TYR A O 1
ATOM 1426 N N . THR A 1 180 ? -7.960 4.753 -11.609 1.00 68.94 180 THR A N 1
ATOM 1427 C CA . THR A 1 180 ? -9.360 5.205 -11.526 1.00 68.94 180 THR A CA 1
ATOM 1428 C C . THR A 1 180 ? -9.542 6.513 -12.266 1.00 68.94 180 THR A C 1
ATOM 1430 O O . THR A 1 180 ? -8.641 7.371 -12.109 1.00 68.94 180 THR A O 1
#